Protein AF-A0AAN7CSJ5-F1 (afdb_monomer_lite)

Organism: NCBI:txid1126955

Secondary structure (DSSP, 8-state):
----------------------------TT------SPPPTT-EEEEEEEETTEE-HHHHHTTB-TTTTT-EEEEEGGGHHHHSSSPSSTTS--EEEEEEEETTS-TT--EEEEEETT-SSSEEEEE---HHHHHHHHHHHHHHHHH--S-----SEEEEE----EESSTT--EEEEEEEESS-B---HHHHHHHHHHHTTSS---B--TTTTTS-SSTTS--EEEEEEEETT--PPEEEEEETT-B---SS---

Foldseek 3Di:
DDDDDDDDDDDDDDDDDDDDPPVPDPDPDDDDDDPPDPADAQAKFWQWKDKQFHTQSVLQQVQQPVVVVRFKHKAQLLCCCVSRPPNPDPPAWMKMKTWIDTPNDPLQFIKIKMAISPDPVRIDMDGDDDPVRQVVVVVVVVVVVVPDPDDLPLVRIDIHGQRAFDAPPPPQFKTWRWKDKASDTQDDPVLVNQVSCVVVVVHDKDFAACVSSPHDSDPPHWIKMKTWMDTPVDPRIDIGMHTHRDIRDDPDDDD

Sequence (255 aa):
MTQLTVQDLDHTSKSEDGSELHLTHLDPIPSYEESISAPRPGSLQILGATFGGVTCTPQIQKLVDTEGGGERLTLDLRRLNVALRPDPAPGVVKVLTVLYRFDDDADLDTRLFYATEDANPSKVIISRQTAAAAQAQAQAQRQSTSQRGGGASSDKLFHGLLERPWRAGPGGEVDILAVVYGPRRVEATPVLSVLANHFEGRWGQVRMTNDFFGKDPWPYKRKTWTIYFRFVGSRRVQVVTGWENGALEIPWSRQ

Structure (mmCIF, N/CA/C/O backbone):
data_AF-A0AAN7CSJ5-F1
#
_entry.id   AF-A0AAN7CSJ5-F1
#
loop_
_atom_site.group_PDB
_atom_site.id
_atom_site.type_symbol
_atom_site.label_atom_id
_atom_site.label_alt_id
_atom_site.label_comp_id
_atom_site.label_asym_id
_atom_site.label_entity_id
_atom_site.label_seq_id
_atom_site.pdbx_PDB_ins_code
_atom_site.Cartn_x
_atom_site.Cartn_y
_atom_site.Cartn_z
_atom_site.occupancy
_atom_site.B_iso_or_equiv
_atom_site.auth_seq_id
_atom_site.auth_comp_id
_atom_site.auth_asym_id
_atom_site.auth_atom_id
_atom_site.pdbx_PDB_model_num
ATOM 1 N N . MET A 1 1 ? 51.849 -20.117 72.245 1.00 34.59 1 MET A N 1
ATOM 2 C CA . MET A 1 1 ? 52.946 -19.229 71.812 1.00 34.59 1 MET A CA 1
ATOM 3 C C . MET A 1 1 ? 53.067 -19.362 70.302 1.00 34.59 1 MET A C 1
ATOM 5 O O . MET A 1 1 ? 53.294 -20.482 69.879 1.00 34.59 1 MET A O 1
ATOM 9 N N . THR A 1 2 ? 52.833 -18.254 69.572 1.00 35.59 2 THR A N 1
ATOM 10 C CA . THR A 1 2 ? 53.558 -17.811 68.347 1.00 35.59 2 THR A CA 1
ATOM 11 C C . THR A 1 2 ? 53.592 -18.794 67.148 1.00 35.59 2 THR A C 1
ATOM 13 O O . THR A 1 2 ? 54.023 -19.919 67.304 1.00 35.59 2 THR A O 1
ATOM 16 N N . GLN A 1 3 ? 53.235 -18.478 65.899 1.00 32.84 3 GLN A N 1
ATOM 17 C CA . GLN A 1 3 ? 52.943 -17.220 65.209 1.00 32.84 3 GLN A CA 1
ATOM 18 C C . GLN A 1 3 ? 52.256 -17.515 63.854 1.00 32.84 3 GLN A C 1
ATOM 20 O O . GLN A 1 3 ? 52.393 -18.606 63.307 1.00 32.84 3 GLN A O 1
ATOM 25 N N . LEU A 1 4 ? 51.555 -16.509 63.327 1.00 33.16 4 LEU A N 1
ATOM 26 C CA . LEU A 1 4 ? 51.036 -16.405 61.960 1.00 33.16 4 LEU A CA 1
ATOM 27 C C . LEU A 1 4 ? 52.150 -16.392 60.897 1.00 33.16 4 LEU A C 1
ATOM 29 O O . LEU A 1 4 ? 53.204 -15.798 61.115 1.00 33.16 4 LEU A O 1
ATOM 33 N N . THR A 1 5 ? 51.837 -16.865 59.689 1.00 39.81 5 THR A N 1
ATOM 34 C CA . THR A 1 5 ? 52.199 -16.143 58.456 1.00 39.81 5 THR A CA 1
ATOM 35 C C . THR A 1 5 ? 51.162 -16.407 57.366 1.00 39.81 5 THR A C 1
ATOM 37 O O . THR A 1 5 ? 50.757 -17.540 57.123 1.00 39.81 5 THR A O 1
ATOM 40 N N . VAL A 1 6 ? 50.692 -15.305 56.790 1.00 39.25 6 VAL A N 1
ATOM 41 C CA . VAL A 1 6 ? 49.748 -15.162 55.677 1.00 39.25 6 VAL A CA 1
ATOM 42 C C . VAL A 1 6 ? 50.564 -14.873 54.417 1.00 39.25 6 VAL A C 1
ATOM 44 O O . VAL A 1 6 ? 51.613 -14.246 54.549 1.00 39.25 6 VAL A O 1
ATOM 47 N N . GLN A 1 7 ? 50.038 -15.296 53.260 1.00 36.78 7 GLN A N 1
ATOM 48 C CA . GLN A 1 7 ? 50.204 -14.795 51.877 1.00 36.78 7 GLN A CA 1
ATOM 49 C C . GLN A 1 7 ? 50.354 -15.997 50.927 1.00 36.78 7 GLN A C 1
ATOM 51 O O . GLN A 1 7 ? 51.159 -16.882 51.181 1.00 36.78 7 GLN A O 1
ATOM 56 N N . ASP A 1 8 ? 49.638 -16.133 49.818 1.00 35.38 8 ASP A N 1
ATOM 57 C CA . ASP A 1 8 ? 48.571 -15.340 49.222 1.00 35.38 8 ASP A CA 1
ATOM 58 C C . ASP A 1 8 ? 47.879 -16.231 48.169 1.00 35.38 8 ASP A C 1
ATOM 60 O O . ASP A 1 8 ? 48.539 -16.986 47.461 1.00 35.38 8 ASP A O 1
ATOM 64 N N . LEU A 1 9 ? 46.553 -16.098 48.124 1.00 32.69 9 LEU A N 1
ATOM 65 C CA . LEU A 1 9 ? 45.701 -15.935 46.941 1.00 32.69 9 LEU A CA 1
ATOM 66 C C . LEU A 1 9 ? 45.538 -17.044 45.873 1.00 32.69 9 LEU A C 1
ATOM 68 O O . LEU A 1 9 ? 46.460 -17.519 45.219 1.00 32.69 9 LEU A O 1
ATOM 72 N N . ASP A 1 10 ? 44.240 -17.267 45.644 1.00 32.28 10 ASP A N 1
ATOM 73 C CA . ASP A 1 10 ? 43.560 -17.520 44.374 1.00 32.28 10 ASP A CA 1
ATOM 74 C C . ASP A 1 10 ? 43.210 -18.957 43.950 1.00 32.28 10 ASP A C 1
ATOM 76 O O . ASP A 1 10 ? 43.858 -19.634 43.160 1.00 32.28 10 ASP A O 1
ATOM 80 N N . HIS A 1 11 ? 42.027 -19.317 44.460 1.00 35.38 11 HIS A N 1
ATOM 81 C CA . HIS A 1 11 ? 40.827 -19.691 43.708 1.00 35.38 11 HIS A CA 1
ATOM 82 C C . HIS A 1 11 ? 40.697 -21.103 43.096 1.00 35.38 11 HIS A C 1
ATOM 84 O O . HIS A 1 11 ? 41.014 -21.366 41.942 1.00 35.38 11 HIS A O 1
ATOM 90 N N . THR A 1 12 ? 40.078 -21.976 43.911 1.00 32.41 12 THR A N 1
ATOM 91 C CA . THR A 1 12 ? 38.787 -22.678 43.661 1.00 32.41 12 THR A CA 1
ATOM 92 C C . THR A 1 12 ? 38.517 -23.193 42.238 1.00 32.41 12 THR A C 1
ATOM 94 O O . THR A 1 12 ? 38.248 -22.419 41.330 1.00 32.41 12 THR A O 1
ATOM 97 N N . SER A 1 13 ? 38.656 -24.509 42.008 1.00 34.53 13 SER A N 1
ATOM 98 C CA . SER A 1 13 ? 37.598 -25.558 42.076 1.00 34.53 13 SER A CA 1
ATOM 99 C C . SER A 1 13 ? 36.676 -25.575 40.843 1.00 34.53 13 SER A C 1
ATOM 101 O O . SER A 1 13 ? 35.976 -24.605 40.590 1.00 34.53 13 SER A O 1
ATOM 103 N N . LYS A 1 14 ? 36.748 -26.615 39.988 1.00 33.72 14 LYS A N 1
ATOM 104 C CA . LYS A 1 14 ? 35.830 -27.791 39.954 1.00 33.72 14 LYS A CA 1
ATOM 105 C C . LYS A 1 14 ? 34.352 -27.366 40.094 1.00 33.72 14 LYS A C 1
ATOM 107 O O . LYS A 1 14 ? 34.017 -26.760 41.098 1.00 33.72 14 LYS A O 1
ATOM 112 N N . SER A 1 15 ? 33.435 -27.667 39.176 1.00 31.70 15 SER A N 1
ATOM 113 C CA . SER A 1 15 ? 33.162 -28.987 38.592 1.00 31.70 15 SER A CA 1
ATOM 114 C C . SER A 1 15 ? 32.150 -28.924 37.434 1.00 31.70 15 SER A C 1
ATOM 116 O O . SER A 1 15 ? 31.396 -27.967 37.307 1.00 31.70 15 SER A O 1
ATOM 118 N N . GLU A 1 16 ? 32.175 -29.999 36.647 1.00 36.97 16 GLU A N 1
ATOM 119 C CA . GLU A 1 16 ? 31.188 -30.542 35.702 1.00 36.97 16 GLU A CA 1
ATOM 120 C C . GLU A 1 16 ? 29.717 -30.158 35.957 1.00 36.97 16 GLU A C 1
ATOM 122 O O . GLU A 1 16 ? 29.248 -30.298 37.082 1.00 36.97 16 GLU A O 1
ATOM 127 N N . ASP A 1 17 ? 28.980 -29.791 34.899 1.00 31.36 17 ASP A N 1
ATOM 128 C CA . ASP A 1 17 ? 27.756 -30.514 34.512 1.00 31.36 17 ASP A CA 1
ATOM 129 C C . ASP A 1 17 ? 27.340 -30.186 33.064 1.00 31.36 17 ASP A C 1
ATOM 131 O O . ASP A 1 17 ? 27.552 -29.079 32.559 1.00 31.36 17 ASP A O 1
ATOM 135 N N . GLY A 1 18 ? 26.781 -31.183 32.385 1.00 41.56 18 GLY A N 1
ATOM 136 C CA . GLY A 1 18 ? 26.356 -31.128 30.995 1.00 41.56 18 GLY A CA 1
ATOM 137 C C . GLY A 1 18 ? 25.205 -30.152 30.761 1.00 41.56 18 GLY A C 1
ATOM 138 O O . GLY A 1 18 ? 24.181 -30.180 31.436 1.00 41.56 18 GLY A O 1
ATOM 139 N N . SER A 1 19 ? 25.342 -29.324 29.731 1.00 33.22 19 SER A N 1
ATOM 140 C CA . SER A 1 19 ? 24.205 -28.665 29.094 1.00 33.22 19 SER A CA 1
ATOM 141 C C . SER A 1 19 ? 24.347 -28.811 27.585 1.00 33.22 19 SER A C 1
ATOM 143 O O . SER A 1 19 ? 25.160 -28.157 26.934 1.00 33.22 19 SER A O 1
ATOM 145 N N . GLU A 1 20 ? 23.552 -29.735 27.041 1.00 32.69 20 GLU A N 1
ATOM 146 C CA . GLU A 1 20 ? 23.106 -29.686 25.655 1.00 32.69 20 GLU A CA 1
ATOM 147 C C . GLU A 1 20 ? 22.676 -28.249 25.353 1.00 32.69 20 GLU A C 1
ATOM 149 O O . GLU A 1 20 ? 21.743 -27.724 25.966 1.00 32.69 20 GLU A O 1
ATOM 154 N N . LEU A 1 21 ? 23.358 -27.602 24.409 1.00 35.00 21 LEU A N 1
ATOM 155 C CA . LEU A 1 21 ? 22.886 -26.355 23.827 1.00 35.00 21 LEU A CA 1
ATOM 156 C C . LEU A 1 21 ? 21.664 -26.681 22.969 1.00 35.00 21 LEU A C 1
ATOM 158 O O . LEU A 1 21 ? 21.743 -26.841 21.752 1.00 35.00 21 LEU A O 1
ATOM 162 N N . HIS A 1 22 ? 20.524 -26.802 23.643 1.00 30.17 22 HIS A N 1
ATOM 163 C CA . HIS A 1 22 ? 19.205 -26.669 23.060 1.00 30.17 22 HIS A CA 1
ATOM 164 C C . HIS A 1 22 ? 19.177 -25.269 22.440 1.00 30.17 22 HIS A C 1
ATOM 166 O O . HIS A 1 22 ? 19.050 -24.267 23.142 1.00 30.17 22 HIS A O 1
ATOM 172 N N . LEU A 1 23 ? 19.408 -25.190 21.128 1.00 33.41 23 LEU A N 1
ATOM 173 C CA . LEU A 1 23 ? 19.239 -23.973 20.344 1.00 33.41 23 LEU A CA 1
ATOM 174 C C . LEU A 1 23 ? 17.765 -23.583 20.450 1.00 33.41 23 LEU A C 1
ATOM 176 O O . LEU A 1 23 ? 16.912 -24.078 19.716 1.00 33.41 23 LEU A O 1
ATOM 180 N N . THR A 1 24 ? 17.468 -22.749 21.442 1.00 33.97 24 THR A N 1
ATOM 181 C CA . THR A 1 24 ? 16.158 -22.166 21.675 1.00 33.97 24 THR A CA 1
ATOM 182 C C . THR A 1 24 ? 15.754 -21.408 20.425 1.00 33.97 24 THR A C 1
ATOM 184 O O . THR A 1 24 ? 16.384 -20.420 20.052 1.00 33.97 24 THR A O 1
ATOM 187 N N . HIS A 1 25 ? 14.738 -21.961 19.762 1.00 38.88 25 HIS A N 1
ATOM 188 C CA . HIS A 1 25 ? 13.646 -21.266 19.095 1.00 38.88 25 HIS A CA 1
ATOM 189 C C . HIS A 1 25 ? 13.902 -19.757 18.966 1.00 38.88 25 HIS A C 1
ATOM 191 O O . HIS A 1 25 ? 13.711 -19.001 19.915 1.00 38.88 25 HIS A O 1
ATOM 197 N N . LEU A 1 26 ? 14.386 -19.324 17.799 1.00 35.50 26 LEU A N 1
ATOM 198 C CA . LEU A 1 26 ? 14.361 -17.909 17.454 1.00 35.50 26 LEU A CA 1
ATOM 199 C C . LEU A 1 26 ? 12.889 -17.509 17.394 1.00 35.50 26 LEU A C 1
ATOM 201 O O . LEU A 1 26 ? 12.189 -17.859 16.442 1.00 35.50 26 LEU A O 1
ATOM 205 N N . ASP A 1 27 ? 12.421 -16.821 18.430 1.00 34.88 27 ASP A N 1
ATOM 206 C CA . ASP A 1 27 ? 11.100 -16.219 18.423 1.00 34.88 27 ASP A CA 1
ATOM 207 C C . ASP A 1 27 ? 10.966 -15.325 17.180 1.00 34.88 27 ASP A C 1
ATOM 209 O O . ASP A 1 27 ? 11.897 -14.578 16.843 1.00 34.88 27 ASP A O 1
ATOM 213 N N . PRO A 1 28 ? 9.836 -15.388 16.457 1.00 42.56 28 PRO A N 1
ATOM 214 C CA . PRO A 1 28 ? 9.605 -14.494 15.339 1.00 42.56 28 PRO A CA 1
ATOM 215 C C . PRO A 1 28 ? 9.691 -13.034 15.815 1.00 42.56 28 PRO A C 1
ATOM 217 O O . PRO A 1 28 ? 8.949 -12.594 16.691 1.00 42.56 28 PRO A O 1
ATOM 220 N N . ILE A 1 29 ? 10.608 -12.290 15.191 1.00 44.53 29 ILE A N 1
ATOM 221 C CA . ILE A 1 29 ? 10.792 -10.828 15.260 1.00 44.53 29 ILE A CA 1
ATOM 222 C C . ILE A 1 29 ? 9.407 -10.146 15.251 1.00 44.53 29 ILE A C 1
ATOM 224 O O . ILE A 1 29 ? 8.546 -10.568 14.471 1.00 44.53 29 ILE A O 1
ATOM 228 N N . PRO A 1 30 ? 9.135 -9.142 16.115 1.00 42.72 30 PRO A N 1
ATOM 229 C CA . PRO A 1 30 ? 7.864 -9.047 16.817 1.00 42.72 30 PRO A CA 1
ATOM 230 C C . PRO A 1 30 ? 6.677 -8.994 15.864 1.00 42.72 30 PRO A C 1
ATOM 232 O O . PRO A 1 30 ? 6.437 -8.024 15.141 1.00 42.72 30 PRO A O 1
ATOM 235 N N . SER A 1 31 ? 5.890 -10.061 15.927 1.00 45.06 31 SER A N 1
ATOM 236 C CA . SER A 1 31 ? 4.475 -10.001 15.641 1.00 45.06 31 SER A CA 1
ATOM 237 C C . SER A 1 31 ? 3.836 -8.945 16.527 1.00 45.06 31 SER A C 1
ATOM 239 O O . SER A 1 31 ? 3.900 -9.058 17.744 1.00 45.06 31 SER A O 1
ATOM 241 N N . TYR A 1 32 ? 3.239 -7.929 15.909 1.00 50.22 32 TYR A N 1
ATOM 242 C CA . TYR A 1 32 ? 2.450 -6.915 16.597 1.00 50.22 32 TYR A CA 1
ATOM 243 C C . TYR A 1 32 ? 1.439 -7.587 17.539 1.00 50.22 32 TYR A C 1
ATOM 245 O O . TYR A 1 32 ? 0.493 -8.228 17.076 1.00 50.22 32 TYR A O 1
ATOM 253 N N . GLU A 1 33 ? 1.677 -7.463 18.845 1.00 41.12 33 GLU A N 1
ATOM 254 C CA . GLU A 1 33 ? 0.657 -7.654 19.863 1.00 41.12 33 GLU A CA 1
ATOM 255 C C . GLU A 1 33 ? -0.224 -6.409 19.849 1.00 41.12 33 GLU A C 1
ATOM 257 O O . GLU A 1 33 ? 0.234 -5.277 20.033 1.00 41.12 33 GLU A O 1
ATOM 262 N N . GLU A 1 34 ? -1.496 -6.642 19.554 1.00 44.75 34 GLU A N 1
ATOM 263 C CA . GLU A 1 34 ? -2.566 -5.664 19.631 1.00 44.75 34 GLU A CA 1
ATOM 264 C C . GLU A 1 34 ? -2.516 -5.027 21.025 1.00 44.75 34 GLU A C 1
ATOM 266 O O . GLU A 1 34 ? -2.711 -5.692 22.041 1.00 44.75 34 GLU A O 1
ATOM 271 N N . SER A 1 35 ? -2.146 -3.749 21.093 1.00 41.38 35 SER A N 1
ATOM 272 C CA . SER A 1 35 ? -2.053 -3.031 22.360 1.00 41.38 35 SER A CA 1
ATOM 273 C C . SER A 1 35 ? -3.457 -2.985 22.958 1.00 41.38 35 SER A C 1
ATOM 275 O O . SER A 1 35 ? -4.330 -2.314 22.414 1.00 41.38 35 SER A O 1
ATOM 277 N N . ILE A 1 36 ? -3.681 -3.733 24.042 1.00 38.41 36 ILE A N 1
ATOM 278 C CA . ILE A 1 36 ? -4.988 -3.959 24.674 1.00 38.41 36 ILE A CA 1
ATOM 279 C C . ILE A 1 36 ? -5.430 -2.694 25.429 1.00 38.41 36 ILE A C 1
ATOM 281 O O . ILE A 1 36 ? -5.496 -2.652 26.653 1.00 38.41 36 ILE A O 1
ATOM 285 N N . SER A 1 37 ? -5.705 -1.620 24.702 1.00 46.59 37 SER A N 1
ATOM 286 C CA . SER A 1 37 ? -6.630 -0.589 25.153 1.00 46.59 37 SER A CA 1
ATOM 287 C C . SER A 1 37 ? -7.913 -0.840 24.382 1.00 46.59 37 SER A C 1
ATOM 289 O O . SER A 1 37 ? -7.852 -0.999 23.163 1.00 46.59 37 SER A O 1
ATOM 291 N N . ALA A 1 38 ? -9.048 -0.967 25.078 1.00 49.09 38 ALA A N 1
ATOM 292 C CA . ALA A 1 38 ? -10.324 -1.252 24.426 1.00 49.09 38 ALA A CA 1
ATOM 293 C C . ALA A 1 38 ? -10.503 -0.286 23.236 1.00 49.09 38 ALA A C 1
ATOM 295 O O . ALA A 1 38 ? -10.373 0.928 23.447 1.00 49.09 38 ALA A O 1
ATOM 296 N N . PRO A 1 39 ? -10.727 -0.796 22.009 1.00 54.34 39 PRO A N 1
ATOM 297 C CA . PRO A 1 39 ? -10.794 0.047 20.829 1.00 54.34 39 PRO A CA 1
ATOM 298 C C . PRO A 1 39 ? -11.869 1.109 21.053 1.00 54.34 39 PRO A C 1
ATOM 300 O O . PRO A 1 39 ? -13.016 0.785 21.376 1.00 54.34 39 PRO A O 1
ATOM 303 N N . ARG A 1 40 ? -11.485 2.388 20.993 1.00 63.22 40 ARG A N 1
ATOM 304 C CA . ARG A 1 40 ? -12.462 3.467 21.141 1.00 63.22 40 ARG A CA 1
ATOM 305 C C . ARG A 1 40 ? -13.335 3.471 19.892 1.00 63.22 40 ARG A C 1
ATOM 307 O O . ARG A 1 40 ? -12.773 3.396 18.797 1.00 63.22 40 ARG A O 1
ATOM 314 N N . PRO A 1 41 ? -14.666 3.580 20.033 1.00 67.94 41 PRO A N 1
ATOM 315 C CA . PRO A 1 41 ? -15.540 3.626 18.883 1.00 67.94 41 PRO A CA 1
ATOM 316 C C . PRO A 1 41 ? -15.077 4.678 17.878 1.00 67.94 41 PRO A C 1
ATOM 318 O O . PRO A 1 41 ? -14.860 5.831 18.241 1.00 67.94 41 PRO A O 1
ATOM 321 N N . GLY A 1 42 ? -14.858 4.257 16.638 1.00 77.94 42 GLY A N 1
ATOM 322 C CA . GLY A 1 42 ? -14.475 5.141 15.542 1.00 77.94 42 GLY A CA 1
ATOM 323 C C . GLY A 1 42 ? -13.004 5.529 15.497 1.00 77.94 42 GLY A C 1
ATOM 324 O O . GLY A 1 42 ? -12.640 6.377 14.681 1.00 77.94 42 GLY A O 1
ATOM 325 N N . SER A 1 43 ? -12.148 4.894 16.301 1.00 86.25 43 SER A N 1
ATOM 326 C CA . SER A 1 43 ? -10.709 5.135 16.239 1.00 86.25 43 SER A CA 1
ATOM 327 C C . SER A 1 43 ? -10.102 4.604 14.934 1.00 86.25 43 SER A C 1
ATOM 329 O O . SER A 1 43 ? -10.524 3.575 14.398 1.00 86.25 43 SER A O 1
ATOM 331 N N . LEU A 1 44 ? -9.138 5.344 14.383 1.00 91.00 44 LEU A N 1
ATOM 332 C CA . LEU A 1 44 ? -8.413 4.999 13.166 1.00 91.00 44 LEU A CA 1
ATOM 333 C C . LEU A 1 44 ? -7.349 3.943 13.479 1.00 91.00 44 LEU A C 1
ATOM 335 O O . LEU A 1 44 ? -6.331 4.232 14.108 1.00 91.00 44 LEU A O 1
ATOM 339 N N . GLN A 1 45 ? -7.534 2.739 12.948 1.00 90.88 45 GLN A N 1
ATOM 340 C CA . GLN A 1 45 ? -6.569 1.654 13.062 1.00 90.88 45 GLN A CA 1
ATOM 341 C C . GLN A 1 45 ? -5.718 1.527 11.803 1.00 90.88 45 GLN A C 1
ATOM 343 O O . GLN A 1 45 ? -6.220 1.208 10.725 1.00 90.88 45 GLN A O 1
ATOM 348 N N . ILE A 1 46 ? -4.405 1.700 11.945 1.00 94.12 46 ILE A N 1
ATOM 349 C CA . ILE A 1 46 ? -3.443 1.438 10.870 1.00 94.12 46 ILE A CA 1
ATOM 350 C C . ILE A 1 46 ? -3.052 -0.040 10.905 1.00 94.12 46 ILE A C 1
ATOM 352 O O . ILE A 1 46 ? -2.365 -0.482 11.825 1.00 94.12 46 ILE A O 1
ATOM 356 N N . LEU A 1 47 ? -3.465 -0.780 9.878 1.00 94.00 47 LEU A N 1
ATOM 357 C CA . LEU A 1 47 ? -3.231 -2.220 9.740 1.00 94.00 47 LEU A CA 1
ATOM 358 C C . LEU A 1 47 ? -1.867 -2.523 9.113 1.00 94.00 47 LEU A C 1
ATOM 360 O O . LEU A 1 47 ? -1.246 -3.540 9.407 1.00 94.00 47 LEU A O 1
ATOM 364 N N . GLY A 1 48 ? -1.388 -1.639 8.238 1.00 95.62 48 GLY A N 1
ATOM 365 C CA . GLY A 1 48 ? -0.063 -1.760 7.649 1.00 95.62 48 GLY A CA 1
ATOM 366 C C . GLY A 1 48 ? 0.287 -0.570 6.771 1.00 95.62 48 GLY A C 1
ATOM 367 O O . GLY A 1 48 ? -0.543 -0.090 6.002 1.00 95.62 48 GLY A O 1
ATOM 368 N N . ALA A 1 49 ? 1.532 -0.112 6.825 1.00 97.62 49 ALA A N 1
ATOM 369 C CA . ALA A 1 49 ? 1.998 0.979 5.985 1.00 97.62 49 ALA A CA 1
ATOM 370 C C . ALA A 1 49 ? 3.398 0.723 5.438 1.00 97.62 49 ALA A C 1
ATOM 372 O O . ALA A 1 49 ? 4.243 0.135 6.116 1.00 97.62 49 ALA A O 1
ATOM 373 N N . THR A 1 50 ? 3.643 1.196 4.218 1.00 97.50 50 THR A N 1
ATOM 374 C CA . THR A 1 50 ? 4.964 1.137 3.588 1.00 97.50 50 THR A CA 1
ATOM 375 C C . THR A 1 50 ? 5.307 2.459 2.938 1.00 97.50 50 THR A C 1
ATOM 377 O O . THR A 1 50 ? 4.425 3.152 2.434 1.00 97.50 50 THR A O 1
ATOM 380 N N . PHE A 1 51 ? 6.588 2.802 2.930 1.00 96.94 51 PHE A N 1
ATOM 381 C CA . PHE A 1 51 ? 7.096 3.990 2.267 1.00 96.94 51 PHE A CA 1
ATOM 382 C C . PHE A 1 51 ? 8.399 3.647 1.565 1.00 96.94 51 PHE A C 1
ATOM 384 O O . PHE A 1 51 ? 9.329 3.168 2.201 1.00 96.94 51 PHE A O 1
ATOM 391 N N . GLY A 1 52 ? 8.473 3.851 0.250 1.00 93.31 52 GLY A N 1
ATOM 392 C CA . GLY A 1 52 ? 9.721 3.630 -0.491 1.00 93.31 52 GLY A CA 1
ATOM 393 C C . GLY A 1 52 ? 10.276 2.202 -0.389 1.00 93.31 52 GLY A C 1
ATOM 394 O O . GLY A 1 52 ? 11.488 2.023 -0.353 1.00 93.31 52 GLY A O 1
ATOM 395 N N . GLY A 1 53 ? 9.402 1.191 -0.328 1.00 91.69 53 GLY A N 1
ATOM 396 C CA . GLY A 1 53 ? 9.811 -0.217 -0.309 1.00 91.69 53 GLY A CA 1
ATOM 397 C C . GLY A 1 53 ? 10.219 -0.747 1.067 1.00 91.69 53 GLY A C 1
ATOM 398 O O . GLY A 1 53 ? 10.794 -1.828 1.137 1.00 91.69 53 GLY A O 1
ATOM 399 N N . VAL A 1 54 ? 9.945 -0.007 2.147 1.00 94.19 54 VAL A N 1
ATOM 400 C CA . VAL A 1 54 ? 10.126 -0.474 3.530 1.00 94.19 54 VAL A CA 1
ATOM 401 C C . VAL A 1 54 ? 8.845 -0.308 4.339 1.00 94.19 54 VAL A C 1
ATOM 403 O O . VAL A 1 54 ? 8.045 0.595 4.085 1.00 94.19 54 VAL A O 1
ATOM 406 N N . THR A 1 55 ? 8.649 -1.166 5.337 1.00 95.12 55 THR A N 1
ATOM 407 C CA . THR A 1 55 ? 7.521 -1.065 6.271 1.00 95.12 55 THR A CA 1
ATOM 408 C C . THR A 1 55 ? 7.724 0.106 7.231 1.00 95.12 55 THR A C 1
ATOM 410 O O . THR A 1 55 ? 8.787 0.260 7.828 1.00 95.12 55 THR A O 1
ATOM 413 N N . CYS A 1 56 ? 6.686 0.921 7.410 1.00 96.06 56 CYS A N 1
ATOM 414 C CA . CYS A 1 56 ? 6.687 2.083 8.302 1.00 96.06 56 CYS A CA 1
ATOM 415 C C . CYS A 1 56 ? 5.417 2.161 9.170 1.00 96.06 56 CYS A C 1
ATOM 417 O O . CYS A 1 56 ? 5.009 3.245 9.593 1.00 96.06 56 CYS A O 1
ATOM 419 N N . THR A 1 57 ? 4.757 1.019 9.408 1.00 95.44 57 THR A N 1
ATOM 420 C CA . THR A 1 57 ? 3.511 0.928 10.188 1.00 95.44 57 THR A CA 1
ATOM 421 C C . THR A 1 57 ? 3.617 1.602 11.562 1.00 95.44 57 THR A C 1
ATOM 423 O O . THR A 1 57 ? 2.779 2.463 11.832 1.00 95.44 57 THR A O 1
ATOM 426 N N . PRO A 1 58 ? 4.641 1.328 12.402 1.00 94.62 58 PRO A N 1
ATOM 427 C CA . PRO A 1 58 ? 4.732 1.953 13.725 1.00 94.62 58 PRO A CA 1
ATOM 428 C C . PRO A 1 58 ? 4.897 3.476 13.660 1.00 94.62 58 PRO A C 1
ATOM 430 O O . PRO A 1 58 ? 4.381 4.200 14.507 1.00 94.62 58 PRO A O 1
ATOM 433 N N . GLN A 1 59 ? 5.611 3.983 12.653 1.00 95.12 59 GLN A N 1
ATOM 434 C CA . GLN A 1 59 ? 5.788 5.418 12.447 1.00 95.12 59 GLN A CA 1
ATOM 435 C C . GLN A 1 59 ? 4.465 6.080 12.055 1.00 95.12 59 GLN A C 1
ATOM 437 O O . GLN A 1 59 ? 4.130 7.119 12.607 1.00 95.12 59 GLN A O 1
ATOM 442 N N . ILE A 1 60 ? 3.691 5.468 11.154 1.00 95.75 60 ILE A N 1
ATOM 443 C CA . ILE A 1 60 ? 2.380 5.996 10.749 1.00 95.75 60 ILE A CA 1
ATOM 444 C C . ILE A 1 60 ? 1.372 5.933 11.904 1.00 95.75 60 ILE A C 1
ATOM 446 O O . ILE A 1 60 ? 0.629 6.889 12.097 1.00 95.75 60 ILE A O 1
ATOM 450 N N . GLN A 1 61 ? 1.382 4.870 12.713 1.00 94.06 61 GLN A N 1
ATOM 451 C CA . GLN A 1 61 ? 0.544 4.766 13.916 1.00 94.06 61 GLN A CA 1
ATOM 452 C C . GLN A 1 61 ? 0.808 5.912 14.902 1.00 94.06 61 GLN A C 1
ATOM 454 O O . GLN A 1 61 ? -0.134 6.502 15.418 1.00 94.06 61 GLN A O 1
ATOM 459 N N . LYS A 1 62 ? 2.076 6.292 15.106 1.00 92.50 62 LYS A N 1
ATOM 460 C CA . LYS A 1 62 ? 2.454 7.431 15.965 1.00 92.50 62 LYS A CA 1
ATOM 461 C C . LYS A 1 62 ? 1.996 8.794 15.436 1.00 92.50 62 LYS A C 1
ATOM 463 O O . LYS A 1 62 ? 2.014 9.758 16.191 1.00 92.50 62 LYS A O 1
ATOM 468 N N . LEU A 1 63 ? 1.644 8.892 14.153 1.00 92.62 63 LEU A N 1
ATOM 469 C CA . LEU A 1 63 ? 1.141 10.124 13.536 1.00 92.62 63 LEU A CA 1
ATOM 470 C C . LEU A 1 63 ? -0.388 10.241 13.595 1.00 92.62 63 LEU A C 1
ATOM 472 O O . LEU A 1 63 ? -0.926 11.275 13.196 1.00 92.62 63 LEU A O 1
ATOM 476 N N . VAL A 1 64 ? -1.090 9.197 14.043 1.00 92.31 64 VAL A N 1
ATOM 477 C CA . VAL A 1 64 ? -2.529 9.276 14.305 1.00 92.31 64 VAL A CA 1
ATOM 478 C C . VAL A 1 64 ? -2.747 10.224 15.483 1.00 92.31 64 VAL A C 1
ATOM 480 O O . VAL A 1 64 ? -2.081 10.115 16.509 1.00 92.31 64 VAL A O 1
ATOM 483 N N . ASP A 1 65 ? -3.660 11.176 15.315 1.00 84.56 65 ASP A N 1
ATOM 484 C CA . ASP A 1 65 ? -3.966 12.211 16.296 1.00 84.56 65 ASP A CA 1
ATOM 485 C C . ASP A 1 65 ? -4.657 11.606 17.520 1.00 84.56 65 ASP A C 1
ATOM 487 O O . ASP A 1 65 ? -5.877 11.450 17.555 1.00 84.56 65 ASP A O 1
ATOM 491 N N . THR A 1 66 ? -3.868 11.251 18.531 1.00 76.69 66 THR A N 1
ATOM 492 C CA . THR A 1 66 ? -4.374 10.685 19.784 1.00 76.69 66 THR A CA 1
ATOM 493 C C . THR A 1 66 ? -5.037 11.724 20.687 1.00 76.69 66 THR A C 1
ATOM 495 O O . THR A 1 66 ? -5.854 11.346 21.526 1.00 76.69 66 THR A O 1
ATOM 498 N N . GLU A 1 67 ? -4.708 13.013 20.534 1.00 72.69 67 GLU A N 1
ATOM 499 C CA . GLU A 1 67 ? -5.317 14.106 21.308 1.00 72.69 67 GLU A CA 1
ATOM 500 C C . GLU A 1 67 ? -6.746 14.380 20.823 1.00 72.69 67 GLU A C 1
ATOM 502 O O . GLU A 1 67 ? -7.658 14.551 21.631 1.00 72.69 67 GLU A O 1
ATOM 507 N N . GLY A 1 68 ? -6.965 14.305 19.509 1.00 70.38 68 GLY A N 1
ATOM 508 C CA . GLY A 1 68 ? -8.271 14.355 18.850 1.00 70.38 68 GLY A CA 1
ATOM 509 C C . GLY A 1 68 ? -9.066 13.044 18.889 1.00 70.38 68 GLY A C 1
ATOM 510 O O . GLY A 1 68 ? -9.907 12.822 18.024 1.00 70.38 68 GLY A O 1
ATOM 511 N N . GLY A 1 69 ? -8.793 12.149 19.844 1.00 75.75 69 GLY A N 1
ATOM 512 C CA . GLY A 1 69 ? -9.541 10.895 20.017 1.00 75.75 69 GLY A CA 1
ATOM 513 C C . GLY A 1 69 ? -9.094 9.726 19.133 1.00 75.75 69 GLY A C 1
ATOM 514 O O . GLY A 1 69 ? -9.665 8.643 19.233 1.00 75.75 69 GLY A O 1
ATOM 515 N N . GLY A 1 70 ? -8.049 9.891 18.319 1.00 82.81 70 GLY A N 1
ATOM 516 C CA . GLY A 1 70 ? -7.494 8.828 17.479 1.00 82.81 70 GLY A CA 1
ATOM 517 C C . GLY A 1 70 ? -8.196 8.655 16.134 1.00 82.81 70 GLY A C 1
ATOM 518 O O . GLY A 1 70 ? -7.969 7.657 15.469 1.00 82.81 70 GLY A O 1
ATOM 519 N N . GLU A 1 71 ? -9.052 9.584 15.711 1.00 87.50 71 GLU A N 1
ATOM 520 C CA . GLU A 1 71 ? -9.916 9.411 14.527 1.00 87.50 71 GLU A CA 1
ATOM 521 C C . GLU A 1 71 ? -9.306 9.961 13.226 1.00 87.50 71 GLU A C 1
ATOM 523 O O . GLU A 1 71 ? -9.886 9.839 12.139 1.00 87.50 71 GLU A O 1
ATOM 528 N N . ARG A 1 72 ? -8.147 10.621 13.323 1.00 90.44 72 ARG A N 1
ATOM 529 C CA . ARG A 1 72 ? -7.575 11.410 12.232 1.00 90.44 72 ARG A CA 1
ATOM 530 C C . ARG A 1 72 ? -6.078 11.186 12.074 1.00 90.44 72 ARG A C 1
ATOM 532 O O . ARG A 1 72 ? -5.324 11.194 13.035 1.00 90.44 72 ARG A O 1
ATOM 539 N N . LEU A 1 73 ? -5.637 11.099 10.825 1.00 93.00 73 LEU A N 1
ATOM 540 C CA . LEU A 1 73 ? -4.235 11.137 10.425 1.00 93.00 73 LEU A CA 1
ATOM 541 C C . LEU A 1 73 ? -4.045 12.267 9.408 1.00 93.00 73 LEU A C 1
ATOM 543 O O . LEU A 1 73 ? -4.712 12.302 8.374 1.00 93.00 73 LEU A O 1
ATOM 547 N N . THR A 1 74 ? -3.138 13.200 9.698 1.00 92.38 74 THR A N 1
ATOM 548 C CA . THR A 1 74 ? -2.785 14.291 8.777 1.00 92.38 74 THR A CA 1
ATOM 549 C C . THR A 1 74 ? -1.367 14.083 8.267 1.00 92.38 74 THR A C 1
ATOM 551 O O . THR A 1 74 ? -0.427 13.973 9.047 1.00 92.38 74 THR A O 1
ATOM 554 N N . LEU A 1 75 ? -1.210 14.052 6.947 1.00 94.00 75 LEU A N 1
ATOM 555 C CA . LEU A 1 75 ? 0.058 13.802 6.276 1.00 94.00 75 LEU A CA 1
ATOM 556 C C . LEU A 1 75 ? 0.441 15.002 5.417 1.00 94.00 75 LEU A C 1
ATOM 558 O O . LEU A 1 75 ? -0.377 15.516 4.654 1.00 94.00 75 LEU A O 1
ATOM 562 N N . ASP A 1 76 ? 1.704 15.410 5.503 1.00 94.69 76 ASP A N 1
ATOM 563 C CA . ASP A 1 76 ? 2.343 16.270 4.509 1.00 94.69 76 ASP A CA 1
ATOM 564 C C . ASP A 1 76 ? 3.261 15.398 3.649 1.00 94.69 76 ASP A C 1
ATOM 566 O O . ASP A 1 76 ? 4.364 15.032 4.062 1.00 94.69 76 ASP A O 1
ATOM 570 N N . LEU A 1 77 ? 2.775 15.035 2.461 1.00 93.25 77 LEU A N 1
ATOM 571 C CA . LEU A 1 77 ? 3.418 14.110 1.530 1.00 93.25 77 LEU A CA 1
ATOM 572 C C . LEU A 1 77 ? 4.841 14.556 1.166 1.00 93.25 77 LEU A C 1
ATOM 574 O O . LEU A 1 77 ? 5.733 13.719 1.062 1.00 93.25 77 LEU A O 1
ATOM 578 N N . ARG A 1 78 ? 5.090 15.871 1.092 1.00 92.88 78 ARG A N 1
ATOM 579 C CA . ARG A 1 78 ? 6.413 16.435 0.769 1.00 92.88 78 ARG A CA 1
ATOM 580 C C . ARG A 1 78 ? 7.400 16.388 1.931 1.00 92.88 78 ARG A C 1
ATOM 582 O O . ARG A 1 78 ? 8.583 16.649 1.736 1.00 92.88 78 ARG A O 1
ATOM 589 N N . ARG A 1 79 ? 6.919 16.105 3.143 1.00 93.38 79 ARG A N 1
ATOM 590 C CA . ARG A 1 79 ? 7.727 16.015 4.367 1.00 93.38 79 ARG A CA 1
ATOM 591 C C . ARG A 1 79 ? 7.747 14.602 4.944 1.00 93.38 79 ARG A C 1
ATOM 593 O O . ARG A 1 79 ? 8.229 14.417 6.062 1.00 93.38 79 ARG A O 1
ATOM 600 N N . LEU A 1 80 ? 7.271 13.601 4.198 1.00 92.62 80 LEU A N 1
ATOM 601 C CA . LEU A 1 80 ? 7.276 12.206 4.645 1.00 92.62 80 LEU A CA 1
ATOM 602 C C . LEU A 1 80 ? 8.682 11.700 4.949 1.00 92.62 80 LEU A C 1
ATOM 604 O O . LEU A 1 80 ? 8.859 11.008 5.938 1.00 92.62 80 LEU A O 1
ATOM 608 N N . ASN A 1 81 ? 9.697 12.100 4.188 1.00 89.06 81 ASN A N 1
ATOM 609 C CA . ASN A 1 81 ? 11.092 11.754 4.473 1.00 89.06 81 ASN A CA 1
ATOM 610 C C . ASN A 1 81 ? 11.599 12.307 5.824 1.00 89.06 81 ASN A C 1
ATOM 612 O O . ASN A 1 81 ? 12.530 11.763 6.416 1.00 89.06 81 ASN A O 1
ATOM 616 N N . VAL A 1 82 ? 10.992 13.387 6.327 1.00 89.81 82 VAL A N 1
ATOM 617 C CA . VAL A 1 82 ? 11.296 13.949 7.649 1.00 89.81 82 VAL A CA 1
ATOM 618 C C . VAL A 1 82 ? 10.508 13.238 8.746 1.00 89.81 82 VAL A C 1
ATOM 620 O O . VAL A 1 82 ? 11.059 13.026 9.823 1.00 89.81 82 VAL A O 1
ATOM 623 N N . ALA A 1 83 ? 9.249 12.881 8.479 1.00 89.50 83 ALA A N 1
ATOM 624 C CA . ALA A 1 83 ? 8.370 12.209 9.436 1.00 89.50 83 ALA A CA 1
ATOM 625 C C . ALA A 1 83 ? 8.682 10.707 9.589 1.00 89.50 83 ALA A C 1
ATOM 627 O O . ALA A 1 83 ? 8.615 10.165 10.688 1.00 89.50 83 ALA A O 1
ATOM 628 N N . LEU A 1 84 ? 9.056 10.039 8.498 1.00 92.19 84 LEU A N 1
ATOM 629 C CA . LEU A 1 84 ? 9.295 8.598 8.399 1.00 92.19 84 LEU A CA 1
ATOM 630 C C . LEU A 1 84 ? 10.794 8.313 8.286 1.00 92.19 84 LEU A C 1
ATOM 632 O O . LEU A 1 84 ? 11.259 7.759 7.295 1.00 92.19 84 LEU A O 1
ATOM 636 N N . ARG A 1 85 ? 11.569 8.750 9.283 1.00 89.00 85 ARG A N 1
ATOM 637 C CA . ARG A 1 85 ? 13.026 8.567 9.272 1.00 89.00 85 ARG A CA 1
ATOM 638 C C . ARG A 1 85 ? 13.438 7.113 9.547 1.00 89.00 85 ARG A C 1
ATOM 640 O O . ARG A 1 85 ? 12.802 6.459 10.379 1.00 89.00 85 ARG A O 1
ATOM 647 N N . PRO A 1 86 ? 14.557 6.659 8.950 1.00 90.12 86 PRO A N 1
ATOM 648 C CA . PRO A 1 86 ? 15.353 7.353 7.922 1.00 90.12 86 PRO A CA 1
ATOM 649 C C . PRO A 1 86 ? 14.665 7.358 6.541 1.00 90.12 86 PRO A C 1
ATOM 651 O O . PRO A 1 86 ? 13.829 6.501 6.279 1.00 90.12 86 PRO A O 1
ATOM 654 N N . ASP A 1 87 ? 15.028 8.297 5.652 1.00 91.19 87 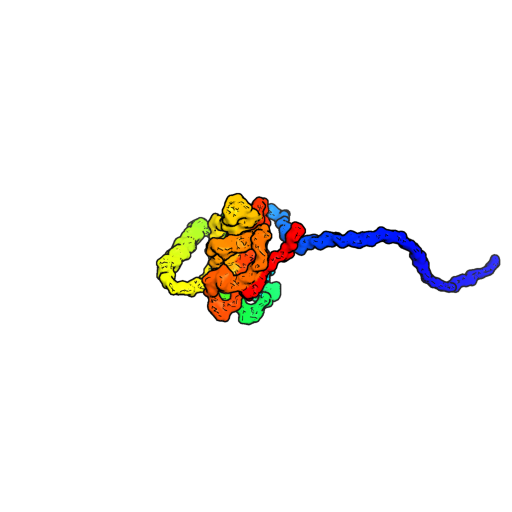ASP A N 1
ATOM 655 C CA . ASP A 1 87 ? 14.556 8.266 4.254 1.00 91.19 87 ASP A CA 1
ATOM 656 C C . ASP A 1 87 ? 15.068 6.980 3.578 1.00 91.19 87 ASP A C 1
ATOM 658 O O . ASP A 1 87 ? 16.287 6.814 3.463 1.00 91.19 87 ASP A O 1
ATOM 662 N N . PRO A 1 88 ? 14.179 6.071 3.139 1.00 92.06 88 PRO A N 1
ATOM 663 C CA . PRO A 1 88 ? 14.593 4.768 2.629 1.00 92.06 88 PRO A CA 1
ATOM 664 C C . PRO A 1 88 ? 15.224 4.834 1.234 1.00 92.06 88 PRO A C 1
ATOM 666 O O . PRO A 1 88 ? 15.896 3.889 0.827 1.00 92.06 88 PRO A O 1
ATOM 669 N N . ALA A 1 89 ? 15.022 5.928 0.491 1.00 90.75 89 ALA A N 1
ATOM 670 C CA . ALA A 1 89 ? 15.660 6.141 -0.804 1.00 90.75 89 ALA A CA 1
ATOM 671 C C . ALA A 1 89 ? 15.794 7.639 -1.118 1.00 90.75 89 ALA A C 1
ATOM 673 O O . ALA A 1 89 ? 14.965 8.208 -1.844 1.00 90.75 89 ALA A O 1
ATOM 674 N N . PRO A 1 90 ? 16.853 8.287 -0.602 1.00 90.44 90 PRO A N 1
ATOM 675 C CA . PRO A 1 90 ? 17.149 9.680 -0.904 1.00 90.44 90 PRO A CA 1
ATOM 676 C C . PRO A 1 90 ? 17.287 9.918 -2.414 1.00 90.44 90 PRO A C 1
ATOM 678 O O . PRO A 1 90 ? 17.932 9.149 -3.125 1.00 90.44 90 PRO A O 1
ATOM 681 N N . GLY A 1 91 ? 16.674 10.994 -2.913 1.00 87.69 91 GLY A N 1
ATOM 682 C CA . GLY A 1 91 ? 16.716 11.369 -4.334 1.00 87.69 91 GLY A CA 1
ATOM 683 C C . GLY A 1 91 ? 15.772 10.577 -5.249 1.00 87.69 91 GLY A C 1
ATOM 684 O O . GLY A 1 91 ? 15.690 10.876 -6.441 1.00 87.69 91 GLY A O 1
ATOM 685 N N . VAL A 1 92 ? 15.025 9.606 -4.714 1.00 90.69 92 VAL A N 1
ATOM 686 C CA . VAL A 1 92 ? 14.015 8.839 -5.453 1.00 90.69 92 VAL A CA 1
ATOM 687 C C . VAL A 1 92 ? 12.624 9.218 -4.957 1.00 90.69 92 VAL A C 1
ATOM 689 O O . VAL A 1 92 ? 12.392 9.285 -3.750 1.00 90.69 92 VAL A O 1
ATOM 692 N N . VAL A 1 93 ? 11.689 9.423 -5.895 1.00 91.00 93 VAL A N 1
ATOM 693 C CA . VAL A 1 93 ? 10.281 9.662 -5.554 1.00 91.00 93 VAL A CA 1
ATOM 694 C C . VAL A 1 93 ? 9.683 8.377 -5.000 1.00 91.00 93 VAL A C 1
ATOM 696 O O . VAL A 1 93 ? 9.632 7.357 -5.688 1.00 91.00 93 VAL A O 1
ATOM 699 N N . LYS A 1 94 ? 9.229 8.436 -3.752 1.00 93.44 94 LYS A N 1
ATOM 700 C CA . LYS A 1 94 ? 8.681 7.290 -3.025 1.00 93.44 94 LYS A CA 1
ATOM 701 C C . LYS A 1 94 ? 7.158 7.274 -3.074 1.00 93.44 94 LYS A C 1
ATOM 703 O O . LYS A 1 94 ? 6.507 8.309 -3.225 1.00 93.44 94 LYS A O 1
ATOM 708 N N . VAL A 1 95 ? 6.603 6.078 -2.913 1.00 95.31 95 VAL A N 1
ATOM 709 C CA . VAL A 1 95 ? 5.168 5.848 -2.725 1.00 95.31 95 VAL A CA 1
ATOM 710 C C . VAL A 1 95 ? 4.936 5.487 -1.265 1.00 95.31 95 VAL A C 1
ATOM 712 O O . VAL A 1 95 ? 5.616 4.605 -0.740 1.00 95.31 95 VAL A O 1
ATOM 715 N N . LEU A 1 96 ? 3.997 6.178 -0.623 1.00 97.25 96 LEU A N 1
ATOM 716 C CA . LEU A 1 96 ? 3.405 5.790 0.650 1.00 97.25 96 LEU A CA 1
ATOM 717 C C . LEU A 1 96 ? 2.164 4.948 0.363 1.00 97.25 96 LEU A C 1
ATOM 719 O O . LEU A 1 96 ? 1.322 5.358 -0.433 1.00 97.25 96 LEU A O 1
ATOM 723 N N . THR A 1 97 ? 2.024 3.814 1.037 1.00 97.50 97 THR A N 1
ATOM 724 C CA . THR A 1 97 ? 0.794 3.019 1.068 1.00 97.50 97 THR A CA 1
ATOM 725 C C . THR A 1 97 ? 0.366 2.835 2.516 1.00 97.50 97 THR A C 1
ATOM 727 O O . THR A 1 97 ? 1.201 2.586 3.384 1.00 97.50 97 THR A O 1
ATOM 730 N N . VAL A 1 98 ? -0.928 2.948 2.790 1.00 97.38 98 VAL A N 1
ATOM 731 C CA . VAL A 1 98 ? -1.510 2.777 4.121 1.00 97.38 98 VAL A CA 1
ATOM 732 C C . VAL A 1 98 ? -2.788 1.964 3.981 1.00 97.38 98 VAL A C 1
ATOM 734 O O . VAL A 1 98 ? -3.730 2.381 3.308 1.00 97.38 98 VAL A O 1
ATOM 737 N N . LEU A 1 99 ? -2.812 0.805 4.626 1.00 96.12 99 LEU A N 1
ATOM 738 C CA . LEU A 1 99 ? -4.002 0.000 4.839 1.00 96.12 99 LEU A CA 1
ATOM 739 C C . LEU A 1 99 ? -4.525 0.286 6.246 1.00 96.12 99 LEU A C 1
ATOM 741 O O . LEU A 1 99 ? -3.765 0.209 7.216 1.00 96.12 99 LEU A O 1
ATOM 745 N N . TYR A 1 100 ? -5.800 0.629 6.360 1.00 94.00 100 TYR A N 1
ATOM 746 C CA . TYR A 1 100 ? -6.398 1.039 7.628 1.00 94.00 100 TYR A CA 1
ATOM 747 C C . TYR A 1 100 ? -7.893 0.717 7.682 1.00 94.00 100 TYR A C 1
ATOM 749 O O . TYR A 1 100 ? -8.501 0.370 6.670 1.00 94.00 100 TYR A O 1
ATOM 757 N N . ARG A 1 101 ? -8.482 0.842 8.870 1.00 90.62 101 ARG A N 1
ATOM 758 C CA . ARG A 1 101 ? -9.927 0.737 9.127 1.00 90.62 101 ARG A CA 1
ATOM 759 C C . ARG A 1 101 ? -10.328 1.645 10.292 1.00 90.62 101 ARG A C 1
ATOM 761 O O . ARG A 1 101 ? -9.450 2.215 10.938 1.00 90.62 101 ARG A O 1
ATOM 768 N N . PHE A 1 102 ? -11.624 1.751 10.567 1.00 88.12 102 PHE A N 1
ATOM 769 C CA . PHE A 1 102 ? -12.144 2.353 11.798 1.00 88.12 102 PHE A CA 1
ATOM 770 C C . PHE A 1 102 ? -12.807 1.280 12.670 1.00 88.12 102 PHE A C 1
ATOM 772 O O . PHE A 1 102 ? -13.388 0.345 12.131 1.00 88.12 102 PHE A O 1
ATOM 779 N N . ASP A 1 103 ? -12.717 1.407 13.994 1.00 81.12 103 ASP A N 1
ATOM 780 C CA . ASP A 1 103 ? -13.106 0.341 14.938 1.00 81.12 103 ASP A CA 1
ATOM 781 C C . ASP A 1 103 ? -14.590 -0.040 14.982 1.00 81.12 103 ASP A C 1
ATOM 783 O O . ASP A 1 103 ? -14.914 -1.172 15.339 1.00 81.12 103 ASP A O 1
ATOM 787 N N . ASP A 1 104 ? -15.495 0.861 14.601 1.00 72.38 104 ASP A N 1
ATOM 788 C CA . ASP A 1 104 ? -16.933 0.525 14.555 1.00 72.38 104 ASP A CA 1
ATOM 789 C C . ASP A 1 104 ? -17.336 -0.144 13.249 1.00 72.38 104 ASP A C 1
ATOM 791 O O . ASP A 1 104 ? -18.470 -0.605 13.100 1.00 72.38 104 ASP A O 1
ATOM 795 N N . ASP A 1 105 ? -16.437 -0.125 12.272 1.00 64.06 105 ASP A N 1
ATOM 796 C CA . ASP A 1 105 ? -16.741 -0.592 10.947 1.00 64.06 105 ASP A CA 1
ATOM 797 C C . ASP A 1 105 ? -16.441 -2.102 10.923 1.00 64.06 105 ASP A C 1
ATOM 799 O O . ASP A 1 105 ? -15.360 -2.552 11.315 1.00 64.06 105 ASP A O 1
ATOM 803 N N . ALA A 1 106 ? -17.419 -2.916 10.508 1.00 58.34 106 ALA A N 1
ATOM 804 C CA . ALA A 1 106 ? -17.258 -4.368 10.412 1.00 58.34 106 ALA A CA 1
ATOM 805 C C . ALA A 1 106 ? -15.983 -4.737 9.618 1.00 58.34 106 ALA A C 1
ATOM 807 O O . ALA A 1 106 ? -15.500 -3.937 8.817 1.00 58.34 106 ALA A O 1
ATOM 808 N N . ASP A 1 107 ? -15.483 -5.977 9.756 1.00 54.72 107 ASP A N 1
ATOM 809 C CA . ASP A 1 107 ? -14.273 -6.526 9.089 1.00 54.72 107 ASP A CA 1
ATOM 810 C C . ASP A 1 107 ? -14.208 -6.338 7.538 1.00 54.72 107 ASP A C 1
ATOM 812 O O . ASP A 1 107 ? -13.238 -6.753 6.898 1.00 54.72 107 ASP A O 1
ATOM 816 N N . LEU A 1 108 ? -15.228 -5.725 6.927 1.00 59.56 108 LEU A N 1
ATOM 817 C CA . LEU A 1 108 ? -15.391 -5.395 5.513 1.00 59.56 108 LEU A CA 1
ATOM 818 C C . LEU A 1 108 ? -14.968 -3.963 5.123 1.00 59.56 108 LEU A C 1
ATOM 820 O O . LEU A 1 108 ? -14.757 -3.722 3.940 1.00 59.56 108 LEU A O 1
ATOM 824 N N . ASP A 1 109 ? -14.762 -3.035 6.060 1.00 79.19 109 ASP A N 1
ATOM 825 C CA . ASP A 1 109 ? -14.464 -1.620 5.745 1.00 79.19 109 ASP A CA 1
ATOM 826 C C . ASP A 1 109 ? -12.964 -1.300 5.749 1.00 79.19 109 ASP A C 1
ATOM 828 O O . ASP A 1 109 ? -12.507 -0.212 6.115 1.00 79.19 109 ASP A O 1
ATOM 832 N N . THR A 1 110 ? -12.162 -2.263 5.298 1.00 88.06 110 THR A N 1
ATOM 833 C CA . THR A 1 110 ? -10.738 -2.012 5.085 1.00 88.06 110 THR A CA 1
ATOM 834 C C . THR A 1 110 ? -10.571 -1.011 3.945 1.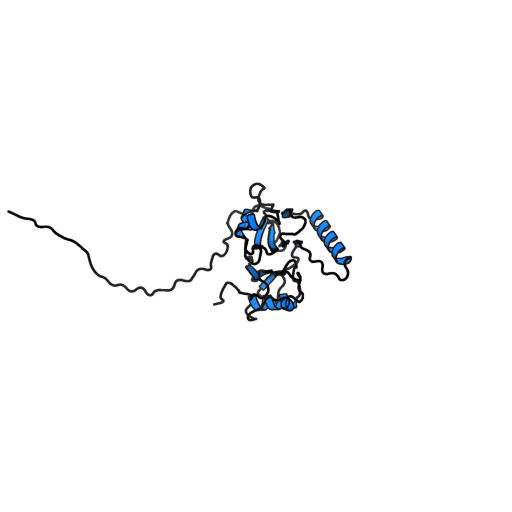00 88.06 110 THR A C 1
ATOM 836 O O . THR A 1 110 ? -11.119 -1.172 2.853 1.00 88.06 110 THR A O 1
ATOM 839 N N . ARG A 1 111 ? -9.788 0.034 4.189 1.00 92.06 111 ARG A N 1
ATOM 840 C CA . ARG A 1 111 ? -9.509 1.107 3.238 1.00 92.06 111 ARG A CA 1
ATOM 841 C C . ARG A 1 111 ? -8.045 1.090 2.851 1.00 92.06 111 ARG A C 1
ATOM 843 O O . ARG A 1 111 ? -7.167 0.757 3.649 1.00 92.06 111 ARG A O 1
ATOM 850 N N . LEU A 1 112 ? -7.797 1.481 1.610 1.00 94.50 112 LEU A N 1
ATOM 851 C CA . LEU A 1 112 ? -6.461 1.675 1.079 1.00 94.50 112 LEU A CA 1
ATOM 852 C C . LEU A 1 112 ? -6.277 3.141 0.715 1.00 94.50 112 LEU A C 1
ATOM 854 O O . LEU A 1 112 ? -7.061 3.727 -0.033 1.00 94.50 112 LEU A O 1
ATOM 858 N N . PHE A 1 113 ? -5.180 3.694 1.206 1.00 95.06 113 PHE A N 1
ATOM 859 C CA . PHE A 1 113 ? -4.613 4.938 0.737 1.00 95.06 113 PHE A CA 1
ATOM 860 C C . PHE A 1 113 ? -3.253 4.650 0.105 1.00 95.06 113 PHE A C 1
ATOM 862 O O . PHE A 1 113 ? -2.446 3.913 0.671 1.00 95.06 113 PHE A O 1
ATOM 869 N N . TYR A 1 114 ? -2.970 5.244 -1.048 1.00 95.19 114 TYR A N 1
ATOM 870 C CA . TYR A 1 114 ? -1.597 5.369 -1.516 1.00 95.19 114 TYR A CA 1
ATOM 871 C C . TYR A 1 114 ? -1.375 6.717 -2.179 1.00 95.19 114 TYR A C 1
ATOM 873 O O . TYR A 1 114 ? -2.276 7.257 -2.816 1.00 95.19 114 TYR A O 1
ATOM 881 N N . ALA A 1 115 ? -0.169 7.255 -2.049 1.00 94.75 115 ALA A N 1
ATOM 882 C CA . ALA A 1 115 ? 0.223 8.463 -2.753 1.00 94.75 115 ALA A CA 1
ATOM 883 C C . ALA A 1 115 ? 1.732 8.519 -2.985 1.00 94.75 115 ALA A C 1
ATOM 885 O O . ALA A 1 115 ? 2.516 7.996 -2.192 1.00 94.75 115 ALA A O 1
ATOM 886 N N . THR A 1 116 ? 2.149 9.186 -4.056 1.00 94.31 116 THR A N 1
ATOM 887 C CA . THR A 1 116 ? 3.549 9.576 -4.235 1.00 94.31 116 THR A CA 1
ATOM 888 C C . THR A 1 116 ? 3.877 10.767 -3.330 1.00 94.31 116 THR A C 1
ATOM 890 O O . THR A 1 116 ? 3.017 11.604 -3.055 1.00 94.31 116 THR A O 1
ATOM 893 N N . GLU A 1 117 ? 5.124 10.889 -2.870 1.00 91.94 117 GLU A N 1
ATOM 894 C CA . GLU A 1 117 ? 5.543 12.028 -2.026 1.00 91.94 117 GLU A CA 1
ATOM 895 C C . GLU A 1 117 ? 5.426 13.396 -2.737 1.00 91.94 117 GLU A C 1
ATOM 897 O O . GLU A 1 117 ? 5.340 14.442 -2.094 1.00 91.94 117 GLU A O 1
ATOM 902 N N . ASP A 1 118 ? 5.371 13.392 -4.074 1.00 91.44 118 ASP A N 1
ATOM 903 C CA . ASP A 1 118 ? 5.178 14.568 -4.927 1.00 91.44 118 ASP A CA 1
ATOM 904 C C . ASP A 1 118 ? 3.723 14.761 -5.401 1.00 91.44 118 ASP A C 1
ATOM 906 O O . ASP A 1 118 ? 3.468 15.587 -6.285 1.00 91.44 118 ASP A O 1
ATOM 910 N N . ALA A 1 119 ? 2.763 14.010 -4.849 1.00 88.75 119 ALA A N 1
ATOM 911 C CA . ALA A 1 119 ? 1.357 14.134 -5.212 1.00 88.75 119 ALA A CA 1
ATOM 912 C C . ALA A 1 119 ? 0.774 15.509 -4.832 1.00 88.75 119 ALA A C 1
ATOM 914 O O . ALA A 1 119 ? 1.255 16.214 -3.938 1.00 88.75 119 ALA A O 1
ATOM 915 N N . ASN A 1 120 ? -0.291 15.889 -5.540 1.00 84.25 120 ASN A N 1
ATOM 916 C CA . ASN A 1 120 ? -1.057 17.106 -5.298 1.00 84.25 120 ASN A CA 1
ATOM 917 C C . ASN A 1 120 ? -2.537 16.724 -5.091 1.00 84.25 120 ASN A C 1
ATOM 919 O O . ASN A 1 120 ? -3.084 16.061 -5.976 1.00 84.25 120 ASN A O 1
ATOM 923 N N . PRO A 1 121 ? -3.191 17.110 -3.978 1.00 85.75 121 PRO A N 1
ATOM 924 C CA . PRO A 1 121 ? -2.679 17.926 -2.870 1.00 85.75 121 PRO A CA 1
ATOM 925 C C . PRO A 1 121 ? -1.559 17.242 -2.077 1.00 85.75 121 PRO A C 1
ATOM 927 O O . PRO A 1 121 ? -1.581 16.033 -1.875 1.00 85.75 121 PRO A O 1
ATOM 930 N N . SER A 1 122 ? -0.584 18.030 -1.606 1.00 88.50 122 SER A N 1
ATOM 931 C CA . SER A 1 122 ? 0.506 17.508 -0.769 1.00 88.50 122 SER A CA 1
ATOM 932 C C . SER A 1 122 ? 0.093 17.306 0.686 1.00 88.50 122 SER A C 1
ATOM 93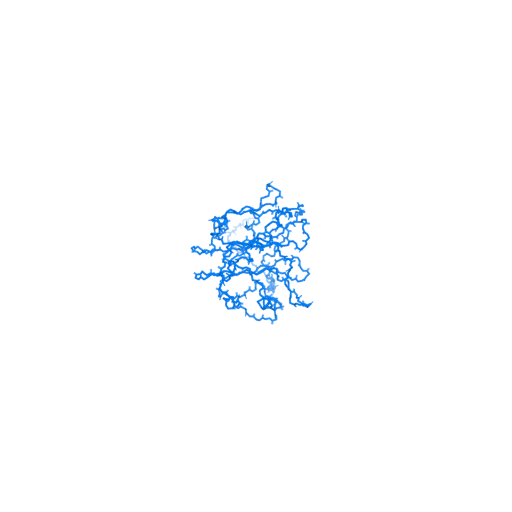4 O O . SER A 1 122 ? 0.730 16.540 1.395 1.00 88.50 122 SER A O 1
ATOM 936 N N . LYS A 1 123 ? -0.958 17.989 1.150 1.00 91.56 123 LYS A N 1
ATOM 937 C CA . LYS A 1 123 ? -1.547 17.753 2.469 1.00 91.56 123 LYS A CA 1
ATOM 938 C C . LYS A 1 123 ? -2.760 16.851 2.320 1.00 91.56 123 LYS A C 1
ATOM 940 O O . LYS A 1 123 ? -3.700 17.202 1.610 1.00 91.56 123 LYS A O 1
ATOM 945 N N . VAL A 1 124 ? -2.738 15.717 3.007 1.00 90.81 124 VAL A N 1
ATOM 946 C CA . VAL A 1 124 ? -3.810 14.723 2.994 1.00 90.81 124 VAL A CA 1
ATOM 947 C C . VAL A 1 124 ? -4.307 14.504 4.412 1.00 90.81 124 VAL A C 1
ATOM 949 O O . VAL A 1 124 ? -3.526 14.469 5.360 1.00 90.81 124 VAL A O 1
ATOM 952 N N . ILE A 1 125 ? -5.620 14.356 4.549 1.00 91.31 125 ILE A N 1
ATOM 953 C CA . ILE A 1 125 ? -6.270 14.011 5.807 1.00 91.31 125 ILE A CA 1
ATOM 954 C C . ILE A 1 125 ? -6.998 12.687 5.593 1.00 91.31 125 ILE A C 1
ATOM 956 O O . ILE A 1 125 ? -7.848 12.577 4.708 1.00 91.31 125 ILE A O 1
ATOM 960 N N . ILE A 1 126 ? -6.651 11.691 6.401 1.00 90.56 126 ILE A N 1
ATOM 961 C CA . ILE A 1 126 ? -7.404 10.451 6.547 1.00 90.56 126 ILE A CA 1
ATOM 962 C C . ILE A 1 126 ? -8.245 10.612 7.808 1.00 90.56 126 ILE A C 1
ATOM 964 O O . ILE A 1 126 ? -7.717 10.803 8.900 1.00 90.56 126 ILE A O 1
ATOM 968 N N . SER A 1 127 ? -9.557 10.579 7.638 1.00 88.31 127 SER A N 1
ATOM 969 C CA . SER A 1 127 ? -10.539 10.633 8.715 1.00 88.31 127 SER A CA 1
ATOM 970 C C . SER A 1 127 ? -11.776 9.863 8.281 1.00 88.31 127 SER A C 1
ATOM 972 O O . SER A 1 127 ? -11.926 9.530 7.097 1.00 88.31 127 SER A O 1
ATOM 974 N N . ARG A 1 128 ? -12.683 9.596 9.220 1.00 80.12 128 ARG A N 1
ATOM 975 C CA . ARG A 1 128 ? -13.983 9.019 8.889 1.00 80.12 128 ARG A CA 1
ATOM 976 C C . ARG A 1 128 ? -14.705 9.976 7.937 1.00 80.12 128 ARG A C 1
ATOM 978 O O . ARG A 1 128 ? -15.020 11.113 8.282 1.00 80.12 128 ARG A O 1
ATOM 985 N N . GLN A 1 129 ? -14.896 9.541 6.696 1.00 68.88 129 GLN A N 1
ATOM 986 C CA . GLN A 1 129 ? -15.727 10.265 5.741 1.00 68.88 129 GLN A CA 1
ATOM 987 C C . GLN A 1 129 ? -17.184 9.922 6.020 1.00 68.88 129 GLN A C 1
ATOM 989 O O . GLN A 1 129 ? -17.521 8.753 6.207 1.00 68.88 129 GLN A O 1
ATOM 994 N N . THR A 1 130 ? -18.059 10.924 6.007 1.00 59.50 130 THR A N 1
ATOM 995 C CA . THR A 1 130 ? -19.500 10.667 6.018 1.00 59.50 130 THR A CA 1
ATOM 996 C C . THR A 1 130 ? -19.885 9.887 4.758 1.00 59.50 130 THR A C 1
ATOM 998 O O . THR A 1 130 ? -19.278 10.066 3.698 1.00 59.50 130 THR A O 1
ATOM 1001 N N . ALA A 1 131 ? -20.907 9.030 4.841 1.00 52.75 131 ALA A N 1
ATOM 1002 C CA . ALA A 1 131 ? -21.366 8.230 3.700 1.00 52.75 131 ALA A CA 1
ATOM 1003 C C . ALA A 1 131 ? -21.669 9.094 2.457 1.00 52.75 131 ALA A C 1
ATOM 1005 O O . ALA A 1 131 ? -21.342 8.706 1.337 1.00 52.75 131 ALA A O 1
ATOM 1006 N N . ALA A 1 132 ? -22.200 10.305 2.658 1.00 51.56 132 ALA A N 1
ATOM 1007 C CA . ALA A 1 132 ? -22.437 11.279 1.593 1.00 51.56 132 ALA A CA 1
ATOM 1008 C C . ALA A 1 132 ? -21.136 11.772 0.927 1.00 51.56 132 ALA A C 1
ATOM 1010 O O . ALA A 1 132 ? -21.066 11.865 -0.298 1.00 51.56 132 ALA A O 1
ATOM 1011 N N . ALA A 1 133 ? -20.083 12.043 1.709 1.00 62.31 133 ALA A N 1
ATOM 1012 C CA . ALA A 1 133 ? -18.783 12.450 1.178 1.00 62.31 133 ALA A CA 1
ATOM 1013 C C . ALA A 1 133 ? -18.086 11.304 0.422 1.00 62.31 133 ALA A C 1
ATOM 1015 O O . ALA A 1 133 ? -17.506 11.534 -0.640 1.00 62.31 133 ALA A O 1
ATOM 1016 N N . ALA A 1 134 ? -18.200 10.070 0.923 1.00 57.97 134 ALA A N 1
ATOM 1017 C CA . ALA A 1 134 ? -17.667 8.881 0.258 1.00 57.97 134 ALA A CA 1
ATOM 1018 C C . ALA A 1 134 ? -18.381 8.602 -1.080 1.00 57.97 134 ALA A C 1
ATOM 1020 O O . ALA A 1 134 ? -17.726 8.332 -2.087 1.00 57.97 134 ALA A O 1
ATOM 1021 N N . GLN A 1 135 ? -19.713 8.733 -1.126 1.00 56.47 135 GLN A N 1
ATOM 1022 C CA . GLN A 1 135 ? -20.497 8.597 -2.360 1.00 56.47 135 GLN A CA 1
ATOM 1023 C C . GLN A 1 135 ? -20.152 9.682 -3.387 1.00 56.47 135 GLN A C 1
ATOM 1025 O O . GLN A 1 135 ? -19.976 9.363 -4.562 1.00 56.47 135 GLN A O 1
ATOM 1030 N N . ALA A 1 136 ? -19.984 10.937 -2.958 1.00 63.19 136 ALA A N 1
ATOM 1031 C CA . ALA A 1 136 ? -19.577 12.028 -3.842 1.00 63.19 136 ALA A CA 1
ATOM 1032 C C . ALA A 1 136 ? -18.177 11.798 -4.443 1.00 63.19 136 ALA A C 1
ATOM 1034 O O . ALA A 1 136 ? -17.971 12.013 -5.638 1.00 63.19 136 ALA A O 1
ATOM 1035 N N . GLN A 1 137 ? -17.222 11.299 -3.651 1.00 65.81 137 GLN A N 1
ATOM 1036 C CA . GLN A 1 137 ? -15.879 10.968 -4.141 1.00 65.81 137 GLN A CA 1
ATOM 1037 C C . GLN A 1 137 ? -15.875 9.755 -5.077 1.00 65.81 137 GLN A C 1
ATOM 1039 O O . GLN A 1 137 ? -15.235 9.807 -6.126 1.00 65.81 137 GLN A O 1
ATOM 1044 N N . ALA A 1 138 ? -16.621 8.695 -4.756 1.00 57.09 138 ALA A N 1
ATOM 1045 C CA . ALA A 1 138 ? -16.751 7.526 -5.624 1.00 57.09 138 ALA A CA 1
ATOM 1046 C C . ALA A 1 138 ? -17.428 7.877 -6.962 1.00 57.09 138 ALA A C 1
ATOM 1048 O O . ALA A 1 138 ? -17.010 7.395 -8.014 1.00 57.09 138 ALA A O 1
ATOM 1049 N N . GLN A 1 139 ? -18.442 8.751 -6.952 1.00 61.75 139 GLN A N 1
ATOM 1050 C CA . GLN A 1 139 ? -19.066 9.272 -8.173 1.00 61.75 139 GLN A CA 1
ATOM 1051 C C . GLN A 1 139 ? -18.088 10.127 -8.990 1.00 61.75 139 GLN A C 1
ATOM 1053 O O . GLN A 1 139 ? -17.991 9.928 -10.200 1.00 61.75 139 GLN A O 1
ATOM 1058 N N . ALA A 1 140 ? -17.308 11.003 -8.349 1.00 60.62 140 ALA A N 1
ATOM 1059 C CA . ALA A 1 140 ? -16.284 11.802 -9.024 1.00 60.62 140 ALA A CA 1
ATOM 1060 C C . ALA A 1 140 ? -15.171 10.933 -9.646 1.00 60.62 140 ALA A C 1
ATOM 1062 O O . ALA A 1 140 ? -14.753 11.186 -10.776 1.00 60.62 140 ALA A O 1
ATOM 1063 N N . GLN A 1 141 ? -14.735 9.872 -8.955 1.00 62.97 141 GLN A N 1
ATOM 1064 C CA . GLN A 1 141 ? -13.753 8.906 -9.467 1.00 62.97 141 GLN A CA 1
ATOM 1065 C C . GLN A 1 141 ? -14.305 8.063 -10.630 1.00 62.97 141 GLN A C 1
ATOM 1067 O O . GLN A 1 141 ? -13.580 7.779 -11.583 1.00 62.97 141 GLN A O 1
ATOM 1072 N N . ARG A 1 142 ? -15.592 7.684 -10.597 1.00 58.34 142 ARG A N 1
ATOM 1073 C CA . ARG A 1 142 ? -16.265 6.967 -11.702 1.00 58.34 142 ARG A CA 1
ATOM 1074 C C . ARG A 1 142 ? -16.467 7.855 -12.932 1.00 58.34 142 ARG A C 1
ATOM 1076 O O . ARG A 1 142 ? -16.291 7.408 -14.063 1.00 58.34 142 ARG A O 1
ATOM 1083 N N . GLN A 1 143 ? -16.801 9.128 -12.728 1.00 56.22 143 GLN A N 1
ATOM 1084 C CA . GLN A 1 143 ? -16.957 10.088 -13.821 1.00 56.22 143 GLN A CA 1
ATOM 1085 C C . GLN A 1 143 ? -15.610 10.400 -14.490 1.00 56.22 143 GLN A C 1
ATOM 1087 O O . GLN A 1 143 ? -1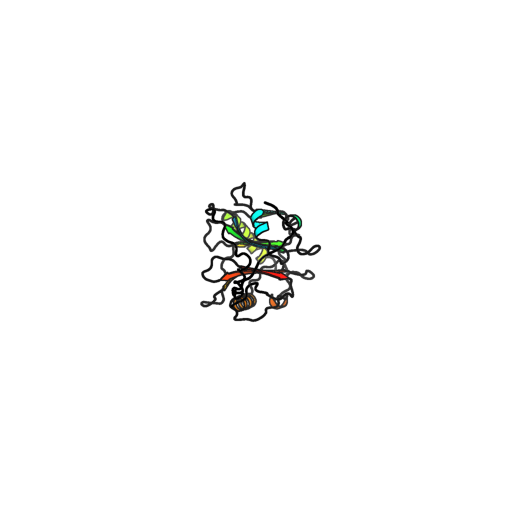5.539 10.418 -15.720 1.00 56.22 143 GLN A O 1
ATOM 1092 N N . SER A 1 144 ? -14.524 10.534 -13.718 1.00 53.75 144 SER A N 1
ATOM 1093 C CA . SER A 1 144 ? -13.184 10.762 -14.274 1.00 53.75 144 SER A CA 1
ATOM 1094 C C . SER A 1 144 ? -12.625 9.550 -15.035 1.00 53.75 144 SER A C 1
ATOM 1096 O O . SER A 1 144 ? -11.971 9.733 -16.064 1.00 53.75 144 SER A O 1
ATOM 1098 N N . THR A 1 145 ? -12.931 8.320 -14.601 1.00 49.59 145 THR A N 1
ATOM 1099 C CA . THR A 1 145 ? -12.559 7.087 -15.326 1.00 49.59 145 THR A CA 1
ATOM 1100 C C . THR A 1 145 ? -13.356 6.893 -16.617 1.00 49.59 145 THR A C 1
ATOM 1102 O O . THR A 1 145 ? -12.815 6.356 -17.580 1.00 49.59 145 THR A O 1
ATOM 1105 N N . SER A 1 146 ? -14.599 7.383 -16.690 1.00 46.09 146 SER A N 1
ATOM 1106 C CA . SER A 1 146 ? -15.429 7.293 -17.904 1.00 46.09 146 SER A CA 1
ATOM 1107 C C . SER A 1 146 ? -15.083 8.308 -19.009 1.00 46.09 146 SER A C 1
ATOM 1109 O O . SER A 1 146 ? -15.414 8.078 -20.168 1.00 46.09 146 SER A O 1
ATOM 1111 N N . GLN A 1 147 ? -14.395 9.414 -18.687 1.00 43.28 147 GLN A N 1
ATOM 1112 C CA . GLN A 1 147 ? -14.078 10.487 -19.649 1.00 43.28 147 GLN A CA 1
ATOM 1113 C C . GLN A 1 147 ? -12.666 10.428 -20.251 1.00 43.28 147 GLN A C 1
ATOM 1115 O O . GLN A 1 147 ? -12.392 11.131 -21.224 1.00 43.28 147 GLN A O 1
ATOM 1120 N N . ARG A 1 148 ? -11.754 9.602 -19.726 1.00 38.06 148 ARG A N 1
ATOM 1121 C CA . ARG A 1 148 ? -10.391 9.471 -20.269 1.00 38.06 148 ARG A CA 1
ATOM 1122 C C . ARG A 1 148 ? -10.225 8.178 -21.054 1.00 38.06 148 ARG A C 1
ATOM 1124 O O . ARG A 1 148 ? -9.726 7.177 -20.547 1.00 38.06 148 ARG A O 1
ATOM 1131 N N . GLY A 1 149 ? -10.576 8.234 -22.335 1.00 33.06 149 GLY A N 1
ATOM 1132 C CA . GLY A 1 149 ? -10.054 7.285 -23.311 1.00 33.06 149 GLY A CA 1
ATOM 1133 C C . GLY A 1 149 ? -8.517 7.299 -23.322 1.00 33.06 149 GLY A C 1
ATOM 1134 O O . GLY A 1 149 ? -7.896 8.354 -23.410 1.00 33.06 149 GLY A O 1
ATOM 1135 N N . GLY A 1 150 ? -7.907 6.116 -23.227 1.00 32.44 150 GLY A N 1
ATOM 1136 C CA . GLY A 1 150 ? -6.625 5.806 -23.875 1.00 32.44 150 GLY A CA 1
ATOM 1137 C C . GLY A 1 150 ? -5.339 6.507 -23.413 1.00 32.44 150 GLY A C 1
ATOM 1138 O O . GLY A 1 150 ? -4.369 6.473 -24.163 1.00 32.44 150 GLY A O 1
ATOM 1139 N N . GLY A 1 151 ? -5.267 7.107 -22.221 1.00 31.16 151 GLY A N 1
ATOM 1140 C CA . GLY A 1 151 ? -4.043 7.749 -21.713 1.00 31.16 151 GLY A CA 1
ATOM 1141 C C . GLY A 1 151 ? -3.632 7.226 -20.339 1.00 31.16 151 GLY A C 1
ATOM 1142 O O . GLY A 1 151 ? -4.474 7.071 -19.461 1.00 31.16 151 GLY A O 1
ATOM 1143 N N . ALA A 1 152 ? -2.341 6.947 -20.138 1.00 39.72 152 ALA A N 1
ATOM 1144 C CA . ALA A 1 152 ? -1.770 6.529 -18.858 1.00 39.72 152 ALA A CA 1
ATOM 1145 C C . ALA A 1 152 ? -1.950 7.617 -17.777 1.00 39.72 152 ALA A C 1
ATOM 1147 O O . ALA A 1 152 ? -1.066 8.442 -17.564 1.00 39.72 152 ALA A O 1
ATOM 1148 N N . SER A 1 153 ? -3.099 7.638 -17.097 1.00 42.22 153 SER A N 1
ATOM 1149 C CA . SER A 1 153 ? -3.274 8.436 -15.882 1.00 42.22 153 SER A CA 1
ATOM 1150 C C . SER A 1 153 ? -2.489 7.745 -14.772 1.00 42.22 153 SER A C 1
ATOM 1152 O O . SER A 1 153 ? -2.929 6.743 -14.212 1.00 42.22 153 SER A O 1
ATOM 1154 N N . SER A 1 154 ? -1.271 8.222 -14.512 1.00 54.97 154 SER A N 1
ATOM 1155 C CA . SER A 1 154 ? -0.542 7.895 -13.290 1.00 54.97 154 SER A CA 1
ATOM 1156 C C . SER A 1 154 ? -1.235 8.631 -12.147 1.00 54.97 154 SER A C 1
ATOM 1158 O O . SER A 1 154 ? -0.829 9.739 -11.781 1.00 54.97 154 SER A O 1
ATOM 1160 N N . ASP A 1 155 ? -2.333 8.079 -11.642 1.00 67.75 155 ASP A N 1
ATOM 1161 C CA . ASP A 1 155 ? -3.023 8.655 -10.496 1.00 67.75 155 ASP A CA 1
ATOM 1162 C C . ASP A 1 155 ? -2.086 8.549 -9.292 1.00 67.75 155 ASP A C 1
ATOM 1164 O O . ASP A 1 155 ? -1.952 7.519 -8.637 1.00 67.75 155 ASP A O 1
ATOM 1168 N N . LYS A 1 156 ? -1.374 9.650 -9.037 1.00 83.88 156 LYS A N 1
ATOM 1169 C CA . LYS A 1 156 ? -0.367 9.787 -7.979 1.00 83.88 156 LYS A CA 1
ATOM 1170 C C . LYS A 1 156 ? -0.956 9.677 -6.574 1.00 83.88 156 LYS A C 1
ATOM 1172 O O . LYS A 1 156 ? -0.204 9.749 -5.609 1.00 83.88 156 LYS A O 1
ATOM 1177 N N . LEU A 1 157 ? -2.275 9.548 -6.454 1.00 89.56 157 LEU A N 1
ATOM 1178 C CA . LEU A 1 157 ? -3.002 9.436 -5.204 1.00 89.56 157 LEU A CA 1
ATOM 1179 C C . LEU A 1 157 ? -4.261 8.591 -5.404 1.00 89.56 157 LEU A C 1
ATOM 1181 O O . LEU A 1 157 ? -5.004 8.785 -6.363 1.00 89.56 157 LEU A O 1
ATOM 1185 N N . PHE A 1 158 ? -4.524 7.710 -4.449 1.00 90.25 158 PHE A N 1
ATOM 1186 C CA . PHE A 1 158 ? -5.755 6.947 -4.318 1.00 90.25 158 PHE A CA 1
ATOM 1187 C C . PHE A 1 158 ? -6.169 6.891 -2.852 1.00 90.25 158 PHE A C 1
ATOM 1189 O O . PHE A 1 158 ? -5.335 6.765 -1.956 1.00 90.25 158 PHE A O 1
ATOM 1196 N N . HIS A 1 159 ? -7.475 6.946 -2.625 1.00 89.88 159 HIS A N 1
ATOM 1197 C CA . HIS A 1 159 ? -8.107 6.741 -1.332 1.00 89.88 159 HIS A CA 1
ATOM 1198 C C . HIS A 1 159 ? -9.458 6.083 -1.611 1.00 89.88 159 HIS A C 1
ATOM 1200 O O . HIS A 1 159 ? -10.290 6.669 -2.306 1.00 89.88 159 HIS A O 1
ATOM 1206 N N . GLY A 1 160 ? -9.672 4.871 -1.102 1.00 86.75 160 GLY A N 1
ATOM 1207 C CA . GLY A 1 160 ? -10.934 4.167 -1.308 1.00 86.75 160 GLY A CA 1
ATOM 1208 C C . GLY A 1 160 ? -11.129 2.950 -0.411 1.00 86.75 160 GLY A C 1
ATOM 1209 O O . GLY A 1 160 ? -10.201 2.482 0.253 1.00 86.75 160 GLY A O 1
ATOM 1210 N N . LEU A 1 161 ? -12.365 2.451 -0.408 1.00 86.94 161 LEU A N 1
ATOM 1211 C CA . LEU A 1 161 ? -12.750 1.186 0.218 1.00 86.94 161 LEU A CA 1
ATOM 1212 C C . LEU A 1 161 ? -12.2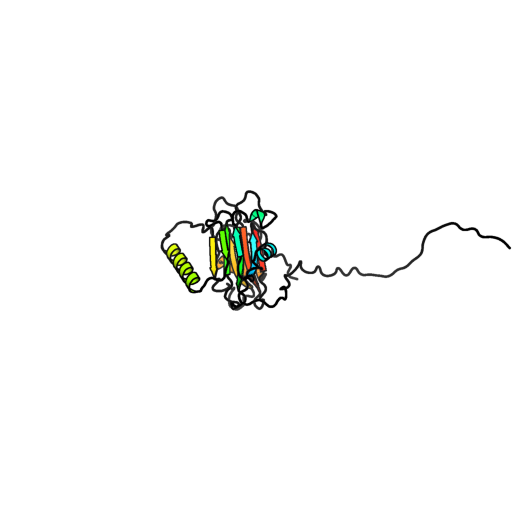43 -0.000 -0.610 1.00 86.94 161 LEU A C 1
ATOM 1214 O O . LEU A 1 161 ? -12.203 0.051 -1.842 1.00 86.94 161 LEU A O 1
ATOM 1218 N N . LEU A 1 162 ? -11.889 -1.085 0.074 1.00 86.62 162 LEU A N 1
ATOM 1219 C CA . LEU A 1 162 ? -11.604 -2.370 -0.548 1.00 86.62 162 LEU A CA 1
ATOM 1220 C C . LEU A 1 162 ? -12.870 -3.220 -0.491 1.00 86.62 162 LEU A C 1
ATOM 1222 O O . LEU A 1 162 ? -13.176 -3.801 0.540 1.00 86.62 162 LEU A O 1
ATOM 1226 N N . GLU A 1 163 ? -13.604 -3.276 -1.605 1.00 76.56 163 GLU A N 1
ATOM 1227 C CA . GLU A 1 163 ? -14.929 -3.911 -1.649 1.00 76.56 163 GLU A CA 1
ATOM 1228 C C . GLU A 1 163 ? -14.909 -5.356 -1.137 1.00 76.56 163 GLU A C 1
ATOM 1230 O O . GLU A 1 163 ? -15.765 -5.731 -0.337 1.00 76.56 163 GLU A O 1
ATOM 1235 N N . ARG A 1 164 ? -13.933 -6.164 -1.580 1.00 83.69 164 ARG A N 1
ATOM 1236 C CA . ARG A 1 164 ? -13.685 -7.524 -1.081 1.00 83.69 164 ARG A CA 1
ATOM 1237 C C . ARG A 1 164 ? -12.216 -7.918 -1.246 1.00 83.69 164 ARG A C 1
ATOM 1239 O O . ARG A 1 164 ? -11.632 -7.604 -2.286 1.00 83.69 164 ARG A O 1
ATOM 1246 N N . PRO A 1 165 ? -11.637 -8.659 -0.285 1.00 90.12 165 PRO A N 1
ATOM 1247 C CA . PRO A 1 165 ? -10.393 -9.382 -0.508 1.00 90.12 165 PRO A CA 1
ATOM 1248 C C . PRO A 1 165 ? -10.509 -10.334 -1.699 1.00 90.12 165 PRO A C 1
ATOM 1250 O O . PRO A 1 165 ? -11.553 -10.954 -1.916 1.00 90.12 165 PRO A O 1
ATOM 1253 N N . TRP A 1 166 ? -9.424 -10.478 -2.451 1.00 94.25 166 TRP A N 1
ATOM 1254 C CA . TRP A 1 166 ? -9.324 -11.474 -3.509 1.00 94.25 166 TRP A CA 1
ATOM 1255 C C . TRP A 1 166 ? -8.813 -12.801 -2.938 1.00 94.25 166 TRP A C 1
ATOM 1257 O O . TRP A 1 166 ? -7.854 -12.811 -2.169 1.00 94.25 166 TRP A O 1
ATOM 1267 N N . ARG A 1 167 ? -9.417 -13.922 -3.347 1.00 93.31 167 ARG A N 1
ATOM 1268 C CA . ARG A 1 167 ? -9.043 -15.276 -2.912 1.00 93.31 167 ARG A CA 1
ATOM 1269 C C . ARG A 1 167 ? -8.967 -16.232 -4.099 1.00 93.31 167 ARG A C 1
ATOM 1271 O O . ARG A 1 167 ? -9.785 -16.147 -5.018 1.00 93.31 167 ARG A O 1
ATOM 1278 N N . ALA A 1 168 ? -8.033 -17.182 -4.044 1.00 89.62 168 ALA A N 1
ATOM 1279 C CA . ALA A 1 168 ? -7.860 -18.241 -5.038 1.00 89.62 168 ALA A CA 1
ATOM 1280 C C . ALA A 1 168 ? -8.951 -19.332 -4.929 1.00 89.62 168 ALA A C 1
ATOM 1282 O O . ALA A 1 168 ? -8.687 -20.481 -4.585 1.00 89.62 168 ALA A O 1
ATOM 1283 N N . GLY A 1 169 ? -10.203 -18.970 -5.220 1.00 86.50 169 GLY A N 1
ATOM 1284 C CA . GLY A 1 169 ? -11.340 -19.896 -5.223 1.00 86.50 169 GLY A CA 1
ATOM 1285 C C . GLY A 1 169 ? -11.751 -20.424 -3.833 1.00 86.50 169 GLY A C 1
ATOM 1286 O O . GLY A 1 169 ? -11.267 -19.937 -2.810 1.00 86.50 169 GLY A O 1
ATOM 1287 N N . PRO A 1 170 ? -12.670 -21.412 -3.776 1.00 80.88 170 PRO A N 1
ATOM 1288 C CA . PRO A 1 170 ? -13.266 -21.903 -2.524 1.00 80.88 170 PRO A CA 1
ATOM 1289 C C . PRO A 1 170 ? -12.288 -22.545 -1.528 1.00 80.88 170 PRO A C 1
ATOM 1291 O O . PRO A 1 170 ? -12.597 -22.600 -0.343 1.00 80.88 170 PRO A O 1
ATOM 1294 N N . GLY A 1 171 ? -11.129 -23.018 -1.997 1.00 86.44 171 GLY A N 1
ATOM 1295 C CA . GLY A 1 171 ? -10.081 -23.629 -1.170 1.00 86.44 171 GLY A CA 1
ATOM 1296 C C . GLY A 1 171 ? -8.867 -22.733 -0.918 1.00 86.44 171 GLY A C 1
ATOM 1297 O O . GLY A 1 171 ? -7.864 -23.228 -0.421 1.00 86.44 171 GLY A O 1
ATOM 1298 N N . GLY A 1 172 ? -8.917 -21.452 -1.300 1.00 90.00 172 GLY A N 1
ATOM 1299 C CA . GLY A 1 172 ? -7.815 -20.525 -1.043 1.00 90.00 172 GLY A CA 1
ATOM 1300 C C . GLY A 1 172 ? -7.641 -20.265 0.455 1.00 90.00 172 GLY A C 1
ATOM 1301 O O . GLY A 1 172 ? -8.617 -20.016 1.165 1.00 90.00 172 GLY A O 1
ATOM 1302 N N . GLU A 1 173 ? -6.396 -20.284 0.916 1.00 93.56 173 GLU A N 1
ATOM 1303 C CA . GLU A 1 173 ? -6.005 -20.067 2.316 1.00 93.56 173 GLU A CA 1
ATOM 1304 C C . GLU A 1 173 ? -5.492 -18.643 2.555 1.00 93.56 173 GLU A C 1
ATOM 1306 O O . GLU A 1 173 ? -5.241 -18.248 3.696 1.00 93.56 173 GLU A O 1
ATOM 1311 N N . VAL A 1 174 ? -5.375 -17.845 1.490 1.00 94.50 174 VAL A N 1
ATOM 1312 C CA . VAL A 1 174 ? -4.913 -16.458 1.545 1.00 94.50 174 VAL A CA 1
ATOM 1313 C C . VAL A 1 174 ? -5.940 -15.499 0.943 1.00 94.50 174 VAL A C 1
ATOM 1315 O O . VAL A 1 174 ? -6.392 -15.653 -0.192 1.00 94.50 174 VAL A O 1
ATOM 1318 N N . ASP A 1 175 ? -6.252 -14.457 1.712 1.00 94.69 175 ASP A N 1
ATOM 1319 C CA . ASP A 1 175 ? -6.972 -13.266 1.274 1.00 94.69 175 ASP A CA 1
ATOM 1320 C C . ASP A 1 175 ? -5.966 -12.179 0.885 1.00 94.69 175 ASP A C 1
ATOM 1322 O O . ASP A 1 175 ? -5.299 -11.603 1.749 1.00 94.69 175 ASP A O 1
ATOM 1326 N N . ILE A 1 176 ? -5.881 -11.849 -0.403 1.00 96.25 176 ILE A N 1
ATOM 1327 C CA . ILE A 1 176 ? -5.140 -10.680 -0.881 1.00 96.25 176 ILE A CA 1
ATOM 1328 C C . ILE A 1 176 ? -6.032 -9.447 -0.720 1.00 96.25 176 ILE A C 1
ATOM 1330 O O . ILE A 1 176 ? -7.061 -9.317 -1.381 1.00 96.25 176 ILE A O 1
ATOM 1334 N N . LEU A 1 177 ? -5.637 -8.529 0.158 1.00 95.19 177 LEU A N 1
ATOM 1335 C CA . LEU A 1 177 ? -6.398 -7.314 0.458 1.00 95.19 177 LEU A CA 1
ATOM 1336 C C . LEU A 1 177 ? -6.123 -6.238 -0.592 1.00 95.19 177 LEU A C 1
ATOM 1338 O O . LEU A 1 177 ? -7.040 -5.655 -1.165 1.00 95.19 177 LEU A O 1
ATOM 1342 N N . ALA A 1 178 ? -4.845 -5.986 -0.865 1.00 95.94 178 ALA A N 1
ATOM 1343 C CA . ALA A 1 178 ? -4.426 -4.992 -1.836 1.00 95.94 178 ALA A CA 1
ATOM 1344 C C . ALA A 1 178 ? -3.028 -5.294 -2.370 1.00 95.94 178 ALA A C 1
ATOM 1346 O O . ALA A 1 178 ? -2.152 -5.756 -1.641 1.00 95.94 178 ALA A O 1
ATOM 1347 N N . VAL A 1 179 ? -2.814 -4.954 -3.637 1.00 96.94 179 VAL A N 1
ATOM 1348 C CA . VAL A 1 179 ? -1.501 -4.960 -4.280 1.00 96.94 179 VAL A CA 1
ATOM 1349 C C . VAL A 1 179 ? -1.292 -3.595 -4.913 1.00 96.94 179 VAL A C 1
ATOM 1351 O O . VAL A 1 179 ? -2.152 -3.107 -5.645 1.00 96.94 179 VAL A O 1
ATOM 1354 N N . VAL A 1 180 ? -0.157 -2.973 -4.625 1.00 96.50 180 VAL A N 1
ATOM 1355 C CA . VAL A 1 180 ? 0.242 -1.679 -5.182 1.00 96.50 180 VAL A CA 1
ATOM 1356 C C . VAL A 1 180 ? 1.595 -1.850 -5.857 1.00 96.50 180 VAL A C 1
ATOM 1358 O O . VAL A 1 180 ? 2.499 -2.439 -5.273 1.00 96.50 180 VAL A O 1
ATOM 1361 N N . TYR A 1 181 ? 1.738 -1.345 -7.079 1.00 96.06 181 TYR A N 1
ATOM 1362 C CA . TYR A 1 181 ? 3.001 -1.300 -7.811 1.00 96.06 181 TYR A CA 1
ATOM 1363 C C . TYR A 1 181 ? 3.198 0.095 -8.397 1.00 96.06 181 TYR A C 1
ATOM 1365 O O . TYR A 1 181 ? 2.417 0.540 -9.239 1.00 96.06 181 TYR A O 1
ATOM 1373 N N . GLY A 1 182 ? 4.219 0.811 -7.924 1.00 94.19 182 GLY A N 1
ATOM 1374 C CA . GLY A 1 182 ? 4.342 2.246 -8.163 1.00 94.19 182 GLY A CA 1
ATOM 1375 C C . GLY A 1 182 ? 3.075 2.991 -7.704 1.00 94.19 182 GLY A C 1
ATOM 1376 O O . GLY A 1 182 ? 2.476 2.615 -6.697 1.00 94.19 182 GLY A O 1
ATOM 1377 N N . PRO A 1 183 ? 2.621 4.025 -8.429 1.00 92.25 183 PRO A N 1
ATOM 1378 C CA . PRO A 1 183 ? 1.410 4.776 -8.107 1.00 92.25 183 PRO A CA 1
ATOM 1379 C C . PRO A 1 183 ? 0.152 4.100 -8.683 1.00 92.25 183 PRO A C 1
ATOM 1381 O O . PRO A 1 183 ? -0.697 4.757 -9.279 1.00 92.25 183 PRO A O 1
ATOM 1384 N N . ARG A 1 184 ? 0.048 2.768 -8.597 1.00 92.50 184 ARG A N 1
ATOM 1385 C CA . ARG A 1 184 ? -1.066 2.020 -9.194 1.00 92.50 184 ARG A CA 1
ATOM 1386 C C . ARG A 1 184 ? -1.467 0.823 -8.343 1.00 92.50 184 ARG A C 1
ATOM 1388 O O . ARG A 1 184 ? -0.629 -0.017 -8.016 1.00 92.50 184 ARG A O 1
ATOM 1395 N N . ARG A 1 185 ? -2.768 0.692 -8.078 1.00 93.19 185 ARG A N 1
ATOM 1396 C CA . ARG A 1 185 ? -3.368 -0.549 -7.572 1.00 93.19 185 ARG A CA 1
ATOM 1397 C C . ARG A 1 185 ? -3.400 -1.619 -8.663 1.00 93.19 185 ARG A C 1
ATOM 1399 O O . ARG A 1 185 ? -3.780 -1.348 -9.800 1.00 93.19 185 ARG A O 1
ATOM 1406 N N . VAL A 1 186 ? -3.025 -2.840 -8.309 1.00 93.56 186 VAL A N 1
ATOM 1407 C CA . VAL A 1 186 ? -3.057 -3.997 -9.203 1.00 93.56 186 VAL A CA 1
ATOM 1408 C C . VAL A 1 186 ? -4.248 -4.877 -8.848 1.00 93.56 186 VAL A C 1
ATOM 1410 O O . VAL A 1 186 ? -4.356 -5.365 -7.727 1.00 93.56 186 VAL A O 1
ATOM 1413 N N . GLU A 1 187 ? -5.125 -5.092 -9.826 1.00 91.81 187 GLU A N 1
ATOM 1414 C CA . GLU A 1 187 ? -6.340 -5.913 -9.687 1.00 91.81 187 GLU A CA 1
ATOM 1415 C C . GLU A 1 187 ? -6.378 -7.079 -10.689 1.00 91.81 187 GLU A C 1
ATOM 1417 O O . GLU A 1 187 ? -7.324 -7.862 -10.719 1.00 91.81 187 GLU A O 1
ATOM 1422 N N . ALA A 1 188 ? -5.341 -7.215 -11.522 1.00 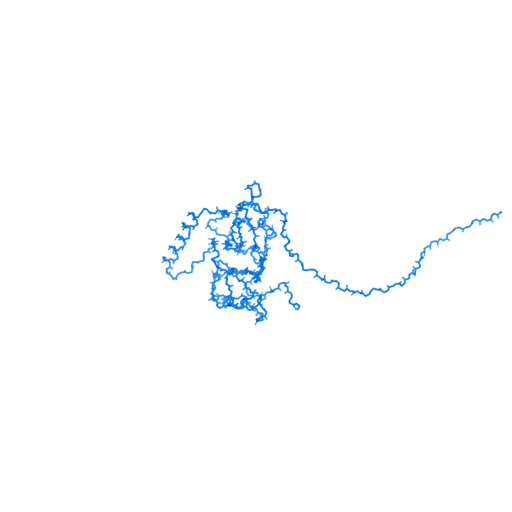92.94 188 ALA A N 1
ATOM 1423 C CA . ALA A 1 188 ? -5.275 -8.241 -12.553 1.00 92.94 188 ALA A CA 1
ATOM 1424 C C . ALA A 1 188 ? -5.266 -9.646 -11.929 1.00 92.94 188 ALA A C 1
ATOM 1426 O O . ALA A 1 188 ? -4.309 -10.032 -11.257 1.00 92.94 188 ALA A O 1
ATOM 1427 N N . THR A 1 189 ? -6.309 -10.435 -12.200 1.00 94.88 189 THR A N 1
ATOM 1428 C CA . THR A 1 189 ? -6.491 -11.786 -11.643 1.00 94.88 189 THR A CA 1
ATOM 1429 C C . THR A 1 189 ? -5.285 -12.716 -11.829 1.00 94.88 189 THR A C 1
ATOM 1431 O O . THR A 1 189 ? -4.947 -13.399 -10.863 1.00 94.88 189 THR A O 1
ATOM 1434 N N . PRO A 1 190 ? -4.577 -12.736 -12.981 1.00 95.31 190 PRO A N 1
ATOM 1435 C CA . PRO A 1 190 ? -3.379 -13.567 -13.127 1.00 95.31 190 PRO A CA 1
ATOM 1436 C C . PRO A 1 190 ? -2.284 -13.229 -12.106 1.00 95.31 190 PRO A C 1
ATOM 1438 O O . PRO A 1 190 ? -1.674 -14.131 -11.538 1.00 95.31 190 PRO A O 1
ATOM 1441 N N . VAL A 1 191 ? -2.086 -11.939 -11.811 1.00 96.38 191 VAL A N 1
ATOM 1442 C CA . VAL A 1 191 ? -1.115 -11.476 -10.808 1.00 96.38 191 VAL A CA 1
ATOM 1443 C C . VAL A 1 191 ? -1.533 -11.941 -9.422 1.00 96.38 191 VAL A C 1
ATOM 1445 O O . VAL A 1 191 ? -0.750 -12.571 -8.716 1.00 96.38 191 VAL A O 1
ATOM 1448 N N . LEU A 1 192 ? -2.786 -11.671 -9.046 1.00 96.56 192 LEU A N 1
ATOM 1449 C CA . LEU A 1 192 ? -3.315 -12.025 -7.728 1.00 96.56 192 LEU A CA 1
ATOM 1450 C C . LEU A 1 192 ? -3.259 -13.539 -7.484 1.00 96.56 192 LEU A C 1
ATOM 1452 O O . LEU A 1 192 ? -2.899 -13.968 -6.390 1.00 96.56 192 LEU A O 1
ATOM 1456 N N . SER A 1 193 ? -3.515 -14.344 -8.519 1.00 95.50 193 SER A N 1
ATOM 1457 C CA . SER A 1 193 ? -3.415 -15.800 -8.433 1.00 95.50 193 SER A CA 1
ATOM 1458 C C . SER A 1 193 ? -1.994 -16.292 -8.201 1.00 95.50 193 SER A C 1
ATOM 1460 O O . SER A 1 193 ? -1.813 -17.191 -7.384 1.00 95.50 193 SER A O 1
ATOM 1462 N N . VAL A 1 194 ? -0.990 -15.729 -8.881 1.00 95.44 194 VAL A N 1
ATOM 1463 C CA . VAL A 1 194 ? 0.414 -16.103 -8.637 1.00 95.44 194 VAL A CA 1
ATOM 1464 C C . VAL A 1 194 ? 0.827 -15.730 -7.214 1.00 95.44 194 VAL A C 1
ATOM 1466 O O . VAL A 1 194 ? 1.454 -16.538 -6.536 1.00 95.44 194 VAL A O 1
ATOM 1469 N N . LEU A 1 195 ? 0.431 -14.546 -6.735 1.00 96.19 195 LEU A N 1
ATOM 1470 C CA . LEU A 1 195 ? 0.744 -14.098 -5.376 1.00 96.19 195 LEU A CA 1
ATOM 1471 C C . LEU A 1 195 ? 0.104 -14.990 -4.310 1.00 96.19 195 LEU A C 1
ATOM 1473 O O . LEU A 1 195 ? 0.799 -15.432 -3.401 1.00 96.19 195 LEU A O 1
ATOM 1477 N N . ALA A 1 196 ? -1.188 -15.301 -4.429 1.00 94.75 196 ALA A N 1
ATOM 1478 C CA . ALA A 1 196 ? -1.843 -16.200 -3.484 1.00 94.75 196 ALA A CA 1
ATOM 1479 C C . ALA A 1 196 ? -1.213 -17.595 -3.507 1.00 94.75 196 ALA A C 1
ATOM 1481 O O . ALA A 1 196 ? -0.863 -18.111 -2.453 1.00 94.75 196 ALA A O 1
ATOM 1482 N N . ASN A 1 197 ? -0.961 -18.164 -4.692 1.00 93.19 197 ASN A N 1
ATOM 1483 C CA . ASN A 1 197 ? -0.278 -19.453 -4.803 1.00 93.19 197 ASN A CA 1
ATOM 1484 C C . ASN A 1 197 ? 1.118 -19.419 -4.161 1.00 93.19 197 ASN A C 1
ATOM 1486 O O . ASN A 1 197 ? 1.515 -20.396 -3.534 1.00 93.19 197 ASN A O 1
ATOM 1490 N N . HIS A 1 198 ? 1.854 -18.312 -4.279 1.00 93.06 198 HIS A N 1
ATOM 1491 C CA . HIS A 1 198 ? 3.152 -18.145 -3.629 1.00 93.06 198 HIS A CA 1
ATOM 1492 C C . HIS A 1 198 ? 3.036 -18.106 -2.099 1.00 93.06 198 HIS A C 1
ATOM 1494 O O . HIS A 1 198 ? 3.738 -18.849 -1.417 1.00 93.06 198 HIS A O 1
ATOM 1500 N N . PHE A 1 199 ? 2.118 -17.312 -1.539 1.00 92.19 199 PHE A N 1
ATOM 1501 C CA . PHE A 1 199 ? 1.912 -17.256 -0.084 1.00 92.19 199 PHE A CA 1
ATOM 1502 C C . PHE A 1 199 ? 1.343 -18.557 0.494 1.00 92.19 199 PHE A C 1
ATOM 1504 O O . PHE A 1 199 ? 1.627 -18.904 1.641 1.00 92.19 199 PHE A O 1
ATOM 1511 N N . GLU A 1 200 ? 0.599 -19.307 -0.317 1.00 90.75 200 GLU A N 1
ATOM 1512 C CA . GLU A 1 200 ? 0.137 -20.668 -0.039 1.00 90.75 200 GLU A CA 1
ATOM 1513 C C . GLU A 1 200 ? 1.220 -21.731 -0.308 1.00 90.75 200 GLU A C 1
ATOM 1515 O O . GLU A 1 200 ? 1.001 -22.913 -0.046 1.00 90.75 200 GLU A O 1
ATOM 1520 N N . GLY A 1 201 ? 2.425 -21.326 -0.734 1.00 88.00 201 GLY A N 1
ATOM 1521 C CA . GLY A 1 201 ? 3.595 -22.182 -0.984 1.00 88.00 201 GLY A CA 1
ATOM 1522 C C . GLY A 1 201 ? 3.395 -23.200 -2.101 1.00 88.00 201 GLY A C 1
ATOM 1523 O O . GLY A 1 201 ? 4.124 -24.181 -2.198 1.00 88.00 201 GLY A O 1
ATOM 1524 N N . ARG A 1 202 ? 2.410 -22.948 -2.961 1.00 85.38 202 ARG A N 1
ATOM 1525 C CA . ARG A 1 202 ? 2.128 -23.682 -4.197 1.00 85.38 202 ARG A CA 1
ATOM 1526 C C . ARG A 1 202 ? 2.933 -23.139 -5.382 1.00 85.38 202 ARG A C 1
ATOM 1528 O O . ARG A 1 202 ? 2.858 -23.692 -6.475 1.00 85.38 202 ARG A O 1
ATOM 1535 N N . TRP A 1 203 ? 3.676 -22.047 -5.189 1.00 83.00 203 TRP A N 1
ATOM 1536 C CA . TRP A 1 203 ? 4.501 -21.410 -6.213 1.00 83.00 203 TRP A CA 1
ATOM 1537 C C . TRP A 1 203 ? 5.857 -20.973 -5.651 1.00 83.00 203 TRP A C 1
ATOM 1539 O O . TRP A 1 203 ? 5.934 -20.461 -4.536 1.00 83.00 203 TRP A O 1
ATOM 1549 N N . GLY A 1 204 ? 6.918 -21.157 -6.443 1.00 86.50 204 GLY A N 1
ATOM 1550 C CA . GLY A 1 204 ? 8.291 -20.789 -6.085 1.00 86.50 204 GLY A CA 1
ATOM 1551 C C . GLY A 1 204 ? 8.546 -19.280 -6.106 1.00 86.50 204 GLY A C 1
ATOM 1552 O O . GLY A 1 204 ? 7.634 -18.473 -5.959 1.00 86.50 204 GLY A O 1
ATOM 1553 N N . GLN A 1 205 ? 9.799 -18.876 -6.297 1.00 89.12 205 GLN A N 1
ATOM 1554 C CA . GLN A 1 205 ? 10.195 -17.466 -6.287 1.00 89.12 205 GLN A CA 1
ATOM 1555 C C . GLN A 1 205 ? 9.437 -16.640 -7.345 1.00 89.12 205 GLN A C 1
ATOM 1557 O O . GLN A 1 205 ? 9.327 -17.036 -8.506 1.00 89.12 205 GLN A O 1
ATOM 1562 N N . VAL A 1 206 ? 8.945 -15.461 -6.954 1.00 93.44 206 VAL A N 1
ATOM 1563 C CA . VAL A 1 206 ? 8.281 -14.509 -7.857 1.00 93.44 206 VAL A CA 1
ATOM 1564 C C . VAL A 1 206 ? 9.177 -13.292 -8.030 1.00 93.44 206 VAL A C 1
ATOM 1566 O O . VAL A 1 206 ? 9.586 -12.681 -7.046 1.00 93.44 206 VAL A O 1
ATOM 1569 N N . ARG A 1 207 ? 9.488 -12.916 -9.273 1.00 95.00 207 ARG A N 1
ATOM 1570 C CA . ARG A 1 207 ? 10.236 -11.686 -9.560 1.00 95.00 207 ARG A CA 1
ATOM 1571 C C . ARG A 1 207 ? 9.276 -10.545 -9.872 1.00 95.00 207 ARG A C 1
ATOM 1573 O O . ARG A 1 207 ? 8.422 -10.667 -10.744 1.00 95.00 207 ARG A O 1
ATOM 1580 N N . MET A 1 208 ? 9.453 -9.421 -9.189 1.00 95.31 208 MET A N 1
ATOM 1581 C CA . MET A 1 208 ? 8.527 -8.291 -9.232 1.00 95.31 208 MET A CA 1
ATOM 1582 C C . MET A 1 208 ? 8.907 -7.293 -10.331 1.00 95.31 208 MET A C 1
ATOM 1584 O O . MET A 1 208 ? 9.556 -6.275 -10.073 1.00 95.31 208 MET A O 1
ATOM 1588 N N . THR A 1 209 ? 8.538 -7.605 -11.574 1.00 95.88 209 THR A N 1
ATOM 1589 C CA . THR A 1 209 ? 8.879 -6.829 -12.782 1.00 95.88 209 THR A CA 1
ATOM 1590 C C . THR A 1 209 ? 7.660 -6.146 -13.412 1.00 95.88 209 THR A C 1
ATOM 1592 O O . THR A 1 209 ? 6.517 -6.485 -13.104 1.00 95.88 209 THR A O 1
ATOM 1595 N N . ASN A 1 210 ? 7.890 -5.216 -14.348 1.00 95.31 210 ASN A N 1
ATOM 1596 C CA . ASN A 1 210 ? 6.813 -4.626 -15.157 1.00 95.31 210 ASN A CA 1
ATOM 1597 C C . ASN A 1 210 ? 5.986 -5.686 -15.886 1.00 95.31 210 ASN A C 1
ATOM 1599 O O . ASN A 1 210 ? 4.763 -5.572 -15.920 1.00 95.31 210 ASN A O 1
ATOM 1603 N N . ASP A 1 211 ? 6.654 -6.713 -16.415 1.00 95.25 211 ASP A N 1
ATOM 1604 C CA . ASP A 1 211 ? 6.011 -7.812 -17.133 1.00 95.25 211 ASP A CA 1
ATOM 1605 C C . ASP A 1 211 ? 5.109 -8.623 -16.204 1.00 95.25 211 ASP A C 1
ATOM 1607 O O . ASP A 1 211 ? 3.970 -8.917 -16.560 1.00 95.25 211 ASP A O 1
ATOM 1611 N N . PHE A 1 212 ? 5.568 -8.907 -14.978 1.00 96.12 212 PHE A N 1
ATOM 1612 C CA . PHE A 1 212 ? 4.743 -9.573 -13.971 1.00 96.12 212 PHE A CA 1
ATOM 1613 C C . PHE A 1 212 ? 3.475 -8.767 -13.664 1.00 96.12 212 PHE A C 1
ATOM 1615 O O . PHE A 1 212 ? 2.382 -9.321 -13.642 1.00 96.12 212 PHE A O 1
ATOM 1622 N N . PHE A 1 213 ? 3.592 -7.446 -13.502 1.00 94.56 213 PHE A N 1
ATOM 1623 C CA . PHE A 1 213 ? 2.447 -6.557 -13.266 1.00 94.56 213 PHE A CA 1
ATOM 1624 C C . PHE A 1 213 ? 1.706 -6.126 -14.554 1.00 94.56 213 PHE A C 1
ATOM 1626 O O . PHE A 1 213 ? 0.803 -5.277 -14.502 1.00 94.56 213 PHE A O 1
ATOM 1633 N N . GLY A 1 214 ? 2.091 -6.679 -15.709 1.00 89.69 214 GLY A N 1
ATOM 1634 C CA . GLY A 1 214 ? 1.500 -6.498 -17.038 1.00 89.69 214 GLY A CA 1
ATOM 1635 C C . GLY A 1 214 ? 1.699 -5.132 -17.709 1.00 89.69 214 GLY A C 1
ATOM 1636 O O . GLY A 1 214 ? 1.398 -4.987 -18.891 1.00 89.69 214 GLY A O 1
ATOM 1637 N N . LYS A 1 215 ? 2.154 -4.106 -16.985 1.00 87.12 215 LYS A N 1
ATOM 1638 C CA . LYS A 1 215 ? 2.379 -2.751 -17.515 1.00 87.12 215 LYS A CA 1
ATOM 1639 C C . LYS A 1 215 ? 3.268 -1.961 -16.566 1.00 87.12 215 LYS A C 1
ATOM 1641 O O . LYS A 1 215 ? 3.070 -2.053 -15.356 1.00 87.12 215 LYS A O 1
ATOM 1646 N N . ASP A 1 216 ? 4.144 -1.118 -17.114 1.00 91.06 216 ASP A N 1
ATOM 1647 C CA . ASP A 1 216 ? 4.867 -0.110 -16.336 1.00 91.06 216 ASP A CA 1
ATOM 1648 C C . ASP A 1 216 ? 3.914 1.033 -15.921 1.00 91.06 216 ASP A C 1
ATOM 1650 O O . ASP A 1 216 ? 3.447 1.793 -16.779 1.00 91.06 216 ASP A O 1
ATOM 1654 N N . PRO A 1 217 ? 3.572 1.161 -14.624 1.00 89.38 217 PRO A N 1
ATOM 1655 C CA . PRO A 1 217 ? 2.724 2.243 -14.136 1.00 89.38 217 PRO A CA 1
ATOM 1656 C C . PRO A 1 217 ? 3.466 3.576 -14.020 1.00 89.38 217 PRO A C 1
ATOM 1658 O O . PRO A 1 217 ? 2.817 4.604 -13.830 1.00 89.38 217 PRO A O 1
ATOM 1661 N N . TRP A 1 218 ? 4.802 3.573 -14.074 1.00 90.81 218 TRP A N 1
ATOM 1662 C CA . TRP A 1 218 ? 5.608 4.766 -13.857 1.00 90.81 218 TRP A CA 1
ATOM 1663 C C . TRP A 1 218 ? 6.909 4.744 -14.676 1.00 90.81 218 TRP A C 1
ATOM 1665 O O . TRP A 1 218 ? 7.991 4.497 -14.130 1.00 90.81 218 TRP A O 1
ATOM 1675 N N . PRO A 1 219 ? 6.818 5.032 -15.988 1.00 89.75 219 PRO A N 1
ATOM 1676 C CA . PRO A 1 219 ? 7.971 5.026 -16.879 1.00 89.75 219 PRO A CA 1
ATOM 1677 C C . PRO A 1 219 ? 9.111 5.913 -16.378 1.00 89.75 219 PRO A C 1
ATOM 1679 O O . PRO A 1 219 ? 8.886 7.012 -15.863 1.00 89.75 219 PRO A O 1
ATOM 1682 N N . TYR A 1 220 ? 10.344 5.432 -16.553 1.00 89.50 220 TYR A N 1
ATOM 1683 C CA . TYR A 1 220 ? 11.589 6.113 -16.158 1.00 89.50 220 TYR A CA 1
ATOM 1684 C C . TYR A 1 220 ? 11.751 6.352 -14.649 1.00 89.50 220 TYR A C 1
ATOM 1686 O O . TYR A 1 220 ? 12.685 7.035 -14.222 1.00 89.50 220 TYR A O 1
ATOM 1694 N N . LYS A 1 221 ? 10.862 5.791 -13.824 1.00 90.56 221 LYS A N 1
ATOM 1695 C CA . LYS A 1 221 ? 10.970 5.796 -12.368 1.00 90.56 221 LYS A CA 1
ATOM 1696 C C . LYS A 1 221 ? 11.112 4.364 -11.878 1.00 90.56 221 LYS A C 1
ATOM 1698 O O . LYS A 1 221 ? 10.396 3.459 -12.310 1.00 90.56 221 LYS A O 1
ATOM 1703 N N . ARG A 1 222 ? 12.043 4.166 -10.945 1.00 90.56 222 ARG A N 1
ATOM 1704 C CA . ARG A 1 222 ? 12.145 2.903 -10.221 1.00 90.56 222 ARG A CA 1
ATOM 1705 C C . ARG A 1 222 ? 10.937 2.788 -9.301 1.00 90.56 222 ARG A C 1
ATOM 1707 O O . ARG A 1 222 ? 10.668 3.708 -8.530 1.00 90.56 222 ARG A O 1
ATOM 1714 N N . LYS A 1 223 ? 10.213 1.679 -9.394 1.00 93.19 223 LYS A N 1
ATOM 1715 C CA . LYS A 1 223 ? 8.976 1.481 -8.631 1.00 93.19 223 LYS A CA 1
ATOM 1716 C C . LYS A 1 223 ? 9.220 0.640 -7.390 1.00 93.19 223 LYS A C 1
ATOM 1718 O O . LYS A 1 223 ? 10.168 -0.139 -7.319 1.00 93.19 223 LYS A O 1
ATOM 1723 N N . THR A 1 224 ? 8.317 0.774 -6.435 1.00 95.56 224 THR A N 1
ATOM 1724 C CA . THR A 1 224 ? 8.184 -0.133 -5.296 1.00 95.56 224 THR A CA 1
ATOM 1725 C C . THR A 1 224 ? 6.892 -0.917 -5.446 1.00 95.56 224 THR A C 1
ATOM 1727 O O . THR A 1 224 ? 5.952 -0.452 -6.094 1.00 95.56 224 THR A O 1
ATOM 1730 N N . TRP A 1 225 ? 6.839 -2.105 -4.866 1.00 96.62 225 TRP A N 1
ATOM 1731 C CA . TRP A 1 225 ? 5.621 -2.896 -4.758 1.00 96.62 225 TRP A CA 1
ATOM 1732 C C . TRP A 1 225 ? 5.287 -3.121 -3.290 1.00 96.62 225 TRP A C 1
ATOM 1734 O O . TRP A 1 225 ? 6.184 -3.204 -2.452 1.00 96.62 225 TRP A O 1
ATOM 1744 N N . THR A 1 226 ? 4.000 -3.235 -2.992 1.00 97.38 226 THR A N 1
ATOM 1745 C CA . THR A 1 226 ? 3.485 -3.551 -1.660 1.00 97.38 226 THR A CA 1
ATOM 1746 C C . THR A 1 226 ? 2.304 -4.489 -1.804 1.00 97.38 226 THR A C 1
ATOM 1748 O O . THR A 1 226 ? 1.415 -4.253 -2.625 1.00 97.38 226 THR A O 1
ATOM 1751 N N . ILE A 1 227 ? 2.289 -5.550 -1.007 1.00 97.62 227 ILE A N 1
ATOM 1752 C CA . ILE A 1 227 ? 1.211 -6.529 -0.970 1.00 97.62 227 ILE A CA 1
ATOM 1753 C C . ILE A 1 227 ? 0.722 -6.640 0.466 1.00 97.62 227 ILE A C 1
ATOM 1755 O O . ILE A 1 227 ? 1.495 -6.928 1.380 1.00 97.62 227 ILE A O 1
ATOM 1759 N N . TYR A 1 228 ? -0.575 -6.420 0.633 1.00 96.69 228 TYR A N 1
ATOM 1760 C CA . TYR A 1 228 ? -1.300 -6.635 1.870 1.00 96.69 228 TYR A CA 1
ATOM 1761 C C . TYR A 1 228 ? -2.133 -7.897 1.737 1.00 96.69 228 TYR A C 1
ATOM 1763 O O . TYR A 1 228 ? -2.925 -8.024 0.800 1.00 96.69 228 TYR A O 1
ATOM 1771 N N . PHE A 1 229 ? -1.986 -8.812 2.683 1.00 95.19 229 PHE A N 1
ATOM 1772 C CA . PHE A 1 229 ? -2.743 -10.055 2.695 1.00 95.19 229 PHE A CA 1
ATOM 1773 C C . PHE A 1 229 ? -3.003 -10.531 4.118 1.00 95.19 229 PHE A C 1
ATOM 1775 O O . PHE A 1 229 ? -2.437 -10.008 5.072 1.00 95.19 229 PHE A O 1
ATOM 1782 N N . ARG A 1 230 ? -3.862 -11.529 4.272 1.00 93.12 230 ARG A N 1
ATOM 1783 C CA . ARG A 1 230 ? -4.048 -12.259 5.528 1.00 93.12 230 ARG A CA 1
ATOM 1784 C C . ARG A 1 230 ? -4.345 -13.718 5.228 1.00 93.12 230 ARG A C 1
ATOM 1786 O O . ARG A 1 230 ? -4.854 -14.038 4.156 1.00 93.12 230 ARG A O 1
ATOM 1793 N N . PHE A 1 231 ? -4.052 -14.591 6.180 1.00 92.56 231 PHE A N 1
ATOM 1794 C CA . PHE A 1 231 ? -4.506 -15.975 6.101 1.00 92.56 231 PHE A CA 1
ATOM 1795 C C . PHE A 1 231 ? -5.988 -16.057 6.452 1.00 92.56 231 PHE A C 1
ATOM 1797 O O . PHE A 1 231 ? -6.478 -15.320 7.310 1.00 92.56 231 PHE A O 1
ATOM 1804 N N . VAL A 1 232 ? -6.707 -16.949 5.783 1.00 90.56 232 VAL A N 1
ATOM 1805 C CA . VAL A 1 232 ? -8.124 -17.185 6.051 1.00 90.56 232 VAL A CA 1
ATOM 1806 C C . VAL A 1 232 ? -8.308 -17.618 7.504 1.00 90.56 232 VAL A C 1
ATOM 1808 O O . VAL A 1 232 ? -7.550 -18.426 8.028 1.00 90.56 232 VAL A O 1
ATOM 1811 N N . GLY A 1 233 ? -9.299 -17.032 8.179 1.00 86.38 233 GLY A N 1
ATOM 1812 C CA . GLY A 1 233 ? -9.530 -17.240 9.613 1.00 86.38 233 GLY A CA 1
ATOM 1813 C C . GLY A 1 233 ? -8.655 -16.376 10.528 1.00 86.38 233 GLY A C 1
ATOM 1814 O O . GLY A 1 233 ? -8.929 -16.298 11.721 1.00 86.38 233 GLY A O 1
ATOM 1815 N N . SER A 1 234 ? -7.659 -15.665 9.990 1.00 88.19 234 SER A N 1
ATOM 1816 C CA . SER A 1 234 ? -6.860 -14.700 10.741 1.00 88.19 234 SER A CA 1
ATOM 1817 C C . SER A 1 234 ? -7.347 -13.273 10.508 1.00 88.19 234 SER A C 1
ATOM 1819 O O . SER A 1 234 ? -7.604 -12.856 9.379 1.00 88.19 234 SER A O 1
ATOM 1821 N N . ARG A 1 235 ? -7.411 -12.479 11.581 1.00 84.00 235 ARG A N 1
ATOM 1822 C CA . ARG A 1 235 ? -7.589 -11.019 11.488 1.00 84.00 235 ARG A CA 1
ATOM 1823 C C . ARG A 1 235 ? -6.283 -10.284 11.197 1.00 84.00 235 ARG A C 1
ATOM 1825 O O . ARG A 1 235 ? -6.306 -9.111 10.832 1.00 84.00 235 ARG A O 1
ATOM 1832 N N . ARG A 1 236 ? -5.144 -10.959 11.352 1.00 87.31 236 ARG A N 1
ATOM 1833 C CA . ARG A 1 236 ? -3.827 -10.340 11.243 1.00 87.31 236 ARG A CA 1
ATOM 1834 C C . ARG A 1 236 ? -3.469 -10.087 9.785 1.00 87.31 236 ARG A C 1
ATOM 1836 O O . ARG A 1 236 ? -3.336 -11.022 8.996 1.00 87.31 236 ARG A O 1
ATOM 1843 N N . VAL A 1 237 ? -3.258 -8.815 9.461 1.00 91.69 237 VAL A N 1
ATOM 1844 C CA . VAL A 1 237 ? -2.732 -8.390 8.165 1.00 91.69 237 VAL A CA 1
ATOM 1845 C C . VAL A 1 237 ? -1.217 -8.570 8.140 1.00 91.69 237 VAL A C 1
ATOM 1847 O O . VAL A 1 237 ? -0.505 -8.159 9.054 1.00 91.69 237 VAL A O 1
ATOM 1850 N N . GLN A 1 238 ? -0.737 -9.179 7.067 1.00 93.62 238 GLN A N 1
ATOM 1851 C CA . GLN A 1 238 ? 0.658 -9.258 6.680 1.00 93.62 238 GLN A CA 1
ATOM 1852 C C . GLN A 1 238 ? 0.936 -8.224 5.587 1.00 93.62 238 GLN A C 1
ATOM 1854 O O . GLN A 1 238 ? 0.106 -7.988 4.703 1.00 93.62 238 GLN A O 1
ATOM 1859 N N . VAL A 1 239 ? 2.123 -7.624 5.640 1.00 94.56 239 VAL A N 1
ATOM 1860 C CA . VAL A 1 239 ? 2.610 -6.688 4.628 1.00 94.56 239 VAL A CA 1
ATOM 1861 C C . VAL A 1 239 ? 3.987 -7.123 4.156 1.00 94.56 239 VAL A C 1
ATOM 1863 O O . VAL A 1 239 ? 4.896 -7.322 4.958 1.00 94.56 239 VAL A O 1
ATOM 1866 N N . VAL A 1 240 ? 4.137 -7.258 2.844 1.00 95.38 240 VAL A N 1
ATOM 1867 C CA . VAL A 1 240 ? 5.429 -7.472 2.188 1.00 95.38 240 VAL A CA 1
ATOM 1868 C C . VAL A 1 240 ? 5.622 -6.401 1.129 1.00 95.38 240 VAL A C 1
ATOM 1870 O O . VAL A 1 240 ? 4.672 -5.976 0.467 1.00 95.38 240 VAL A O 1
ATOM 1873 N N . THR A 1 241 ? 6.847 -5.914 0.999 1.00 95.94 241 THR A N 1
ATOM 1874 C CA . THR A 1 241 ? 7.172 -4.800 0.114 1.00 95.94 241 THR A CA 1
ATOM 1875 C C . THR A 1 241 ? 8.604 -4.912 -0.371 1.00 95.94 241 THR A C 1
ATOM 1877 O O . THR A 1 241 ? 9.426 -5.597 0.235 1.00 95.94 241 THR A O 1
ATOM 1880 N N . GLY A 1 242 ? 8.901 -4.237 -1.472 1.00 94.31 242 GLY A N 1
ATOM 1881 C CA . GLY A 1 242 ? 10.247 -4.164 -1.996 1.00 94.31 242 GLY A CA 1
ATOM 1882 C C . GLY A 1 242 ? 10.337 -3.295 -3.235 1.00 94.31 242 GLY A C 1
ATOM 1883 O O . GLY A 1 242 ? 9.398 -2.599 -3.632 1.00 94.31 242 GLY A O 1
ATOM 1884 N N . TRP A 1 243 ? 11.505 -3.342 -3.860 1.00 94.88 243 TRP A N 1
ATOM 1885 C CA . TRP A 1 243 ? 11.789 -2.615 -5.088 1.00 94.88 243 TRP A CA 1
ATOM 1886 C C . TRP A 1 243 ? 11.478 -3.455 -6.325 1.00 94.88 243 TRP A C 1
ATOM 1888 O O . TRP A 1 243 ? 11.592 -4.681 -6.321 1.00 94.88 243 TRP A O 1
ATOM 1898 N N . GLU A 1 244 ? 11.134 -2.772 -7.413 1.00 93.94 244 GLU A N 1
ATOM 1899 C CA . GLU A 1 244 ? 11.094 -3.339 -8.758 1.00 93.94 244 GLU A CA 1
ATOM 1900 C C . GLU A 1 244 ? 12.371 -4.133 -9.063 1.00 93.94 244 GLU A C 1
ATOM 1902 O O . GLU A 1 244 ? 13.478 -3.741 -8.675 1.00 93.94 244 GLU A O 1
ATOM 1907 N N . ASN A 1 245 ? 12.189 -5.242 -9.781 1.00 93.56 245 ASN A N 1
ATOM 1908 C CA . ASN A 1 245 ? 13.185 -6.262 -10.111 1.00 93.56 245 ASN A CA 1
ATOM 1909 C C . ASN A 1 245 ? 13.693 -7.094 -8.926 1.00 93.56 245 ASN A C 1
ATOM 1911 O O . ASN A 1 245 ? 14.448 -8.041 -9.165 1.00 93.56 245 ASN A O 1
ATOM 1915 N N . GLY A 1 246 ? 13.260 -6.784 -7.699 1.00 91.25 246 GLY A N 1
ATOM 1916 C CA . GLY A 1 246 ? 13.465 -7.616 -6.519 1.00 91.25 246 GLY A CA 1
ATOM 1917 C C . GLY A 1 246 ? 12.638 -8.901 -6.560 1.00 91.25 246 GLY A C 1
ATOM 1918 O O . GLY A 1 246 ? 11.654 -9.014 -7.301 1.00 91.25 246 GLY A O 1
ATOM 1919 N N . ALA A 1 247 ? 13.059 -9.881 -5.768 1.00 90.06 247 ALA A N 1
ATOM 1920 C CA . ALA A 1 247 ? 12.274 -11.078 -5.520 1.00 90.06 247 ALA A CA 1
ATOM 1921 C C . ALA A 1 247 ? 11.200 -10.800 -4.463 1.00 90.06 247 ALA A C 1
ATOM 1923 O O . ALA A 1 247 ? 11.393 -9.977 -3.568 1.00 90.06 247 ALA A O 1
ATOM 1924 N N . LEU A 1 248 ? 10.075 -11.501 -4.566 1.00 90.75 248 LEU A N 1
ATOM 1925 C CA . LEU A 1 248 ? 9.159 -11.656 -3.451 1.00 90.75 248 LEU A CA 1
ATOM 1926 C C . LEU A 1 248 ? 9.829 -12.548 -2.416 1.00 90.75 248 LEU A C 1
ATOM 1928 O O . LEU A 1 248 ? 9.974 -13.751 -2.627 1.00 90.75 248 LEU A O 1
ATOM 1932 N N . GLU A 1 249 ? 10.253 -11.932 -1.325 1.00 80.38 249 GLU A N 1
ATOM 1933 C CA . GLU A 1 249 ? 10.790 -12.627 -0.168 1.00 80.38 249 GLU A CA 1
ATOM 1934 C C . GLU A 1 249 ? 9.714 -12.644 0.916 1.00 80.38 249 GLU A C 1
ATOM 1936 O O . GLU A 1 249 ? 9.125 -11.611 1.247 1.00 80.38 249 GLU A O 1
ATOM 1941 N N . ILE A 1 250 ? 9.424 -13.833 1.443 1.00 72.94 250 ILE A N 1
ATOM 1942 C CA . ILE A 1 250 ? 8.552 -13.991 2.603 1.00 72.94 250 ILE A CA 1
ATOM 1943 C C . ILE A 1 250 ? 9.468 -14.015 3.833 1.00 72.94 250 ILE A C 1
ATOM 1945 O O . ILE A 1 250 ? 10.341 -14.878 3.905 1.00 72.94 250 ILE A O 1
ATOM 1949 N N . PRO A 1 251 ? 9.297 -13.105 4.808 1.00 56.78 251 PRO A N 1
ATOM 1950 C CA . PRO A 1 251 ? 10.199 -13.007 5.955 1.00 56.78 251 PRO A CA 1
ATOM 1951 C C . PRO A 1 251 ? 10.002 -14.114 7.007 1.00 56.78 251 PRO A C 1
ATOM 1953 O O . PRO A 1 251 ? 10.630 -14.066 8.059 1.00 56.78 251 PRO A O 1
ATOM 1956 N N . TRP A 1 252 ? 9.150 -15.109 6.749 1.00 62.03 252 TRP A N 1
ATOM 1957 C CA . TRP A 1 252 ? 9.006 -16.300 7.582 1.00 62.03 252 TRP A CA 1
ATOM 1958 C C . TRP A 1 252 ? 9.221 -17.561 6.745 1.00 62.03 252 TRP A C 1
ATOM 1960 O O . TRP A 1 252 ? 8.646 -17.723 5.667 1.00 62.03 252 TRP A O 1
ATOM 1970 N N . SER A 1 253 ? 10.052 -18.466 7.255 1.00 41.66 253 SER A N 1
ATOM 1971 C CA . SER A 1 253 ? 10.176 -19.819 6.729 1.00 41.66 253 SER A CA 1
ATOM 1972 C C . SER A 1 253 ? 8.923 -20.621 7.075 1.00 41.66 253 SER A C 1
ATOM 1974 O O . SER A 1 253 ? 8.386 -20.531 8.179 1.00 41.66 253 SER A O 1
ATOM 1976 N N . ARG A 1 254 ? 8.456 -21.432 6.126 1.00 40.09 254 ARG A N 1
ATOM 1977 C CA . ARG A 1 254 ? 7.610 -22.578 6.459 1.00 40.09 254 ARG A CA 1
ATOM 1978 C C . ARG A 1 254 ? 8.525 -23.630 7.075 1.00 40.09 254 ARG A C 1
ATOM 1980 O O . ARG A 1 254 ? 9.504 -24.005 6.430 1.00 40.09 254 ARG A O 1
ATOM 1987 N N . GLN A 1 255 ? 8.253 -24.017 8.317 1.00 29.83 255 GLN A N 1
ATOM 1988 C CA . GLN A 1 255 ? 8.682 -25.329 8.796 1.00 29.83 255 GLN A CA 1
ATOM 1989 C C . GLN A 1 255 ? 7.872 -26.403 8.074 1.00 29.83 255 GLN A C 1
ATOM 1991 O O . GLN A 1 255 ? 6.680 -26.135 7.791 1.00 29.83 255 GLN A O 1
#

Radius of gyration: 25.2 Å; chains: 1; bounding box: 76×49×96 Å

pLDDT: mean 77.28, std 22.31, range [29.83, 97.62]